Protein AF-A0A7S3W824-F1 (afdb_monomer)

Sequence (277 aa):
QRHLYAANVAKAKNAQEPTPVFPIANLQGGMDLDMLHFTTARFRQYGKESGIHASHLVIVLRALLQQVKVVDLLMDSKDADTKDCGEILTQNLIKEDVLGHLTWIMNHFRSSGHDPRVMSYSVEVFHFMLRCMKRLAAKMGQTPETLEFQVEKGRGRSTTSVDKEIASLACAATVENLFHLLEKYKRHSPQLNSMLVKLLYQIIRVQPSNIVVFFELSYFLRINRMWADPLLRDKHAGRRYQEMVQLLQYILRQFFKCAEKNKMVFVELLFRKVPEK

pLDDT: mean 86.87, std 11.1, range [37.09, 97.12]

Secondary structure (DSSP, 8-state):
-HHHHHHHHHHHHHTTPPPPPP-GGGGHHHHSHHHHHHHHHHHHIIIIITT--HHHHHHHHHHHHHHHHHHHHHTT-SSHHHHHHHHHHHHHHHHTTHHHHHHHHHHH--TTTS-HHHHHHHHHHHHHHHHHHHHHHHHTTS-TTT-PEEEEETTEEEEE-HHHHHHHT-SHHHHHHHHHHHHTGGGS-HHHHHHHHHHHHHHHHH-GGGGGGG--HHHHHHHHHHHT-HHHH-TTTTGGGHHHHHHHHHHHHHHHHHHHH-TTHHHHTTSPPPPP-

Organism: NCBI:txid141414

Foldseek 3Di:
DVVVLVVQQVVCVVVVHDRDADPVVVCCVLAPPVNVVVLLVQCCCCQVVVLHPQPSNLVSLVSLLVNLVVLLVQCVGPDPVSNVSSLVSLLSCQQSVVLVSLLSRLLSDDPVPHDLSSVLSSLSSNLSSLVSLQSNCVVVVHGQAPDWHWYQDPVGIDTDGSLNSLLSCLFLSNVVSLLVVQLVVVVDDLVSNVSSLVSNVSNCPSDVCSLLQCLAPVNVVSLVVVVPDVQCVDPPSNPSVVSVVVSSVVSVVVLVVVCVVPVCSVVVNHDRDGDDD

Radius of gyration: 20.18 Å; Cα contacts (8 Å, |Δi|>4): 296; chains: 1; bounding box: 53×37×54 Å

InterPro domains:
  IPR044998 Timeless [PTHR22940] (162-275)
  IPR060740 TOF1-like, helical domain [PF27570] (174-274)

Mean predicted aligned error: 7.27 Å

Nearest PDB structures (foldseek):
  7pfo-assembly1_K  TM=8.477E-01  e=1.799E-08  Homo sapiens
  8ouw-assembly1_K  TM=8.071E-01  e=2.808E-06  Caenorhabditis elegans
  8xgc-assembly1_I  TM=7.457E-01  e=2.228E-04  Saccharomyces cerevisiae
  6u1s-assembly1_A  TM=4.182E-01  e=3.323E-02  synthetic construct

Solvent-accessible surface area (backbone atoms only — not comparable to full-atom values): 15322 Å² total; per-residue (Å²): 104,71,69,55,50,53,49,50,44,53,49,21,64,76,67,78,44,81,66,78,78,78,71,56,79,86,46,37,91,65,64,36,70,67,47,45,51,51,46,53,50,51,38,45,43,26,30,72,75,57,71,54,37,44,77,64,31,39,54,40,42,52,50,50,37,51,45,50,54,48,36,56,47,28,55,68,44,89,49,64,70,53,21,51,52,20,49,54,53,49,53,51,48,48,25,64,30,50,65,63,53,43,42,51,46,45,51,69,59,44,89,89,80,43,58,67,61,46,59,55,37,46,53,52,37,49,52,50,51,53,51,48,51,41,52,54,20,55,74,71,75,40,55,40,66,73,45,72,42,66,23,54,47,102,89,46,82,44,75,45,26,59,50,58,58,42,54,67,45,64,39,55,52,24,48,49,53,53,50,58,53,55,76,47,50,88,82,48,56,67,65,57,50,52,52,51,43,50,49,56,50,46,33,37,65,70,39,86,70,43,46,57,64,64,51,28,52,70,51,53,54,50,50,50,57,55,67,69,35,66,58,68,68,34,80,72,80,13,53,82,46,43,69,50,54,50,51,56,52,48,54,54,52,51,49,53,61,46,38,76,78,38,70,63,52,70,65,47,21,79,45,86,60,71,80,87,128

Structure (mmCIF, N/CA/C/O backbone):
data_AF-A0A7S3W824-F1
#
_entry.id   AF-A0A7S3W824-F1
#
loop_
_atom_site.group_PDB
_atom_site.id
_atom_site.type_symbol
_atom_site.label_atom_id
_atom_site.label_alt_id
_atom_site.label_comp_id
_atom_site.label_asym_id
_atom_site.label_entity_id
_atom_site.label_seq_id
_atom_site.pdbx_PDB_ins_code
_atom_site.Cartn_x
_atom_site.Cartn_y
_atom_site.Cartn_z
_atom_site.occupancy
_atom_site.B_iso_or_equiv
_atom_site.auth_seq_id
_atom_site.auth_comp_id
_atom_site.auth_asym_id
_atom_site.auth_atom_id
_atom_site.pdbx_PDB_model_num
ATOM 1 N N . GLN A 1 1 ? 13.334 -15.324 -11.636 1.00 49.66 1 GLN A N 1
ATOM 2 C CA . GLN A 1 1 ? 14.458 -14.539 -12.196 1.00 49.66 1 GLN A CA 1
ATOM 3 C C . GLN A 1 1 ? 15.117 -13.602 -11.175 1.00 49.66 1 GLN A C 1
ATOM 5 O O . GLN A 1 1 ? 16.313 -13.753 -10.985 1.00 49.66 1 GLN A O 1
ATOM 10 N N . ARG A 1 2 ? 14.397 -12.749 -10.417 1.00 45.72 2 ARG A N 1
ATOM 11 C CA . ARG A 1 2 ? 14.984 -11.916 -9.327 1.00 45.72 2 ARG A CA 1
ATOM 12 C C . ARG A 1 2 ? 15.801 -12.706 -8.293 1.00 45.72 2 ARG A C 1
ATOM 14 O O . ARG A 1 2 ? 16.897 -12.293 -7.949 1.00 45.72 2 ARG A O 1
ATOM 21 N N . HIS A 1 3 ? 15.300 -13.856 -7.832 1.00 52.66 3 HIS A N 1
ATOM 22 C CA . HIS A 1 3 ? 16.038 -14.730 -6.905 1.00 52.66 3 HIS A CA 1
ATOM 23 C C . HIS A 1 3 ? 17.299 -15.337 -7.528 1.00 52.66 3 HIS A C 1
ATOM 25 O O . HIS A 1 3 ? 18.290 -15.517 -6.834 1.00 52.66 3 HIS A O 1
ATOM 31 N N . LEU A 1 4 ? 17.268 -15.606 -8.834 1.00 56.00 4 LEU A N 1
ATOM 32 C CA . LEU A 1 4 ? 18.382 -16.184 -9.582 1.00 56.00 4 LEU A CA 1
ATOM 33 C C . LEU A 1 4 ? 19.473 -15.133 -9.813 1.00 56.00 4 LEU A C 1
ATOM 35 O O . LEU A 1 4 ? 20.633 -15.386 -9.526 1.00 56.00 4 LEU A O 1
ATOM 39 N N . TYR A 1 5 ? 19.088 -13.917 -10.209 1.00 59.31 5 TYR A N 1
ATOM 40 C CA . TYR A 1 5 ? 20.013 -12.792 -10.315 1.00 59.31 5 TYR A CA 1
ATOM 41 C C . TYR A 1 5 ? 20.579 -12.388 -8.948 1.00 59.31 5 TYR A C 1
ATOM 43 O O . TYR A 1 5 ? 21.785 -12.256 -8.812 1.00 59.31 5 TYR A O 1
ATOM 51 N N . ALA A 1 6 ? 19.753 -12.288 -7.902 1.00 59.00 6 ALA A N 1
ATOM 52 C CA . ALA A 1 6 ? 20.229 -11.996 -6.548 1.00 59.00 6 ALA A CA 1
ATOM 53 C C . ALA A 1 6 ? 21.186 -13.078 -6.014 1.00 59.00 6 ALA A C 1
ATOM 55 O O . ALA A 1 6 ? 22.190 -12.745 -5.389 1.00 59.00 6 ALA A O 1
ATOM 56 N N . ALA A 1 7 ? 20.917 -14.358 -6.295 1.00 59.41 7 ALA A N 1
ATOM 57 C CA . ALA A 1 7 ? 21.823 -15.455 -5.961 1.00 59.41 7 ALA A CA 1
ATOM 58 C C . ALA A 1 7 ? 23.132 -15.383 -6.763 1.00 59.41 7 ALA A C 1
ATOM 60 O O . ALA A 1 7 ? 24.198 -15.602 -6.199 1.00 59.41 7 ALA A O 1
ATOM 61 N N . ASN A 1 8 ? 23.072 -15.023 -8.046 1.00 60.69 8 ASN A N 1
ATOM 62 C CA . ASN A 1 8 ? 24.251 -14.880 -8.900 1.00 60.69 8 ASN A CA 1
ATOM 63 C C . ASN A 1 8 ? 25.101 -13.661 -8.511 1.00 60.69 8 ASN A C 1
ATOM 65 O O . ASN A 1 8 ? 26.321 -13.754 -8.482 1.00 60.69 8 ASN A O 1
ATOM 69 N N . VAL A 1 9 ? 24.477 -12.549 -8.117 1.00 60.59 9 VAL A N 1
ATOM 70 C CA . VAL A 1 9 ? 25.162 -11.366 -7.575 1.00 60.59 9 VAL A CA 1
ATOM 71 C C . VAL A 1 9 ? 25.796 -11.672 -6.216 1.00 60.59 9 VAL A C 1
ATOM 73 O O . VAL A 1 9 ? 26.915 -11.239 -5.955 1.00 60.59 9 VAL A O 1
ATOM 76 N N . ALA A 1 10 ? 25.116 -12.433 -5.352 1.00 61.47 10 ALA A N 1
ATOM 77 C CA . ALA A 1 10 ? 25.675 -12.874 -4.074 1.00 61.47 10 ALA A CA 1
ATOM 78 C C . ALA A 1 10 ? 26.869 -13.826 -4.268 1.00 61.47 10 ALA A C 1
ATOM 80 O O . ALA A 1 10 ? 27.882 -13.678 -3.589 1.00 61.47 10 ALA A O 1
ATOM 81 N N . LYS A 1 11 ? 26.788 -14.749 -5.235 1.00 62.16 11 LYS A N 1
ATOM 82 C CA . LYS A 1 11 ? 27.900 -15.632 -5.621 1.00 62.16 11 LYS A CA 1
ATOM 83 C C . LYS A 1 11 ? 29.085 -14.852 -6.197 1.00 62.16 11 LYS A C 1
ATOM 85 O O . LYS A 1 11 ? 30.196 -15.050 -5.727 1.00 62.16 11 LYS A O 1
ATOM 90 N N . ALA A 1 12 ? 28.845 -13.917 -7.117 1.00 59.75 12 ALA A N 1
ATOM 91 C CA . ALA A 1 12 ? 29.894 -13.079 -7.704 1.00 59.75 12 ALA A CA 1
ATOM 92 C C . ALA A 1 12 ? 30.582 -12.186 -6.654 1.00 59.75 12 ALA A C 1
ATOM 94 O O . ALA A 1 12 ? 31.799 -12.031 -6.673 1.00 59.75 12 ALA A O 1
ATOM 95 N N . LYS A 1 13 ? 29.826 -11.658 -5.677 1.00 59.69 13 LYS A N 1
ATOM 96 C CA . LYS A 1 13 ? 30.395 -10.921 -4.534 1.00 59.69 13 LYS A CA 1
ATOM 97 C C . LYS A 1 13 ? 31.292 -11.792 -3.654 1.00 59.69 13 LYS A C 1
ATOM 99 O O . LYS A 1 13 ? 32.327 -11.309 -3.211 1.00 59.69 13 LYS A O 1
ATOM 104 N N . ASN A 1 14 ? 30.908 -13.045 -3.412 1.00 69.19 14 ASN A N 1
ATOM 105 C CA . ASN A 1 14 ? 31.714 -13.983 -2.627 1.00 69.19 14 ASN A CA 1
ATOM 106 C C . ASN A 1 14 ? 32.960 -14.472 -3.389 1.00 69.19 14 ASN A C 1
ATOM 108 O O . ASN A 1 14 ? 33.939 -14.839 -2.751 1.00 69.19 14 ASN A O 1
ATOM 112 N N . ALA A 1 15 ? 32.927 -14.458 -4.725 1.00 70.00 15 ALA A N 1
ATOM 113 C CA . ALA A 1 15 ? 34.015 -14.907 -5.597 1.00 70.00 15 ALA A CA 1
ATOM 114 C C . ALA A 1 15 ? 34.952 -13.780 -6.089 1.00 70.00 15 ALA A C 1
ATOM 116 O O . ALA A 1 15 ? 35.878 -14.063 -6.835 1.00 70.00 15 ALA A O 1
ATOM 117 N N . GLN A 1 16 ? 34.726 -12.515 -5.697 1.00 57.00 16 GLN A N 1
ATOM 118 C CA . GLN A 1 16 ? 35.437 -11.329 -6.225 1.00 57.00 16 GLN A CA 1
ATOM 119 C C . GLN A 1 16 ? 35.394 -11.192 -7.766 1.00 57.00 16 GLN A C 1
ATOM 121 O O . GLN A 1 16 ? 36.243 -10.541 -8.368 1.00 57.00 16 GLN A O 1
ATOM 126 N N . GLU A 1 17 ? 34.373 -11.755 -8.411 1.00 59.81 17 GLU A N 1
ATOM 127 C CA . GLU A 1 17 ? 34.180 -11.687 -9.863 1.00 59.81 17 GLU A CA 1
ATOM 128 C C . GLU A 1 17 ? 33.372 -10.440 -10.277 1.00 59.81 17 GLU A C 1
ATOM 130 O O . GLU A 1 17 ? 32.575 -9.909 -9.482 1.00 59.81 17 GLU A O 1
ATOM 135 N N . PRO A 1 18 ? 33.531 -9.949 -11.526 1.00 55.25 18 PRO A N 1
ATOM 136 C CA . PRO A 1 18 ? 32.692 -8.881 -12.049 1.00 55.25 18 PRO A CA 1
ATOM 137 C C . PRO A 1 18 ? 31.220 -9.291 -11.963 1.00 55.25 18 PRO A C 1
ATOM 139 O O . PRO A 1 18 ? 30.819 -10.405 -12.292 1.00 55.25 18 PRO A O 1
ATOM 142 N N . THR A 1 19 ? 30.398 -8.377 -11.453 1.00 58.84 19 THR A N 1
ATOM 143 C CA . THR A 1 19 ? 28.979 -8.654 -11.220 1.00 58.84 19 THR A CA 1
ATOM 144 C C . THR A 1 19 ? 28.295 -8.911 -12.563 1.00 58.84 19 THR A C 1
ATOM 146 O O . THR A 1 19 ? 28.467 -8.090 -13.463 1.00 58.84 19 THR A O 1
ATOM 149 N N . PRO A 1 20 ? 27.531 -10.008 -12.718 1.00 60.09 20 PRO A N 1
ATOM 150 C CA . PRO A 1 20 ? 26.902 -10.330 -13.991 1.00 60.09 20 PRO A CA 1
ATOM 151 C C . PRO A 1 20 ? 25.985 -9.185 -14.424 1.00 60.09 20 PRO A C 1
ATOM 153 O O . PRO A 1 20 ? 25.131 -8.751 -13.649 1.00 60.09 20 PRO A O 1
ATOM 156 N N . VAL A 1 21 ? 26.177 -8.697 -15.652 1.00 60.81 21 VAL A N 1
ATOM 157 C CA . VAL A 1 21 ? 25.326 -7.667 -16.258 1.00 60.81 21 VAL A CA 1
ATOM 158 C C . VAL A 1 21 ? 23.923 -8.242 -16.414 1.00 60.81 21 VAL A C 1
ATOM 160 O O . VAL A 1 21 ? 23.752 -9.382 -16.852 1.00 60.81 21 VAL A O 1
ATOM 163 N N . PHE A 1 22 ? 22.906 -7.482 -16.014 1.00 63.53 22 PHE A N 1
ATOM 164 C CA . PHE A 1 22 ? 21.524 -7.911 -16.180 1.00 63.53 22 PHE A CA 1
ATOM 165 C C . PHE A 1 22 ? 21.157 -7.832 -17.672 1.00 63.53 22 PHE A C 1
ATOM 167 O O . PHE A 1 22 ? 21.205 -6.739 -18.231 1.00 63.53 22 PHE A O 1
ATOM 174 N N . PRO A 1 23 ? 20.801 -8.942 -18.347 1.00 66.56 23 PRO A N 1
ATOM 175 C CA . PRO A 1 23 ? 20.540 -8.921 -19.783 1.00 66.56 23 PRO A CA 1
ATOM 176 C C . PRO A 1 23 ? 19.156 -8.316 -20.061 1.00 66.56 23 PRO A C 1
ATOM 178 O O . PRO A 1 23 ? 18.174 -9.038 -20.237 1.00 66.56 23 PRO A O 1
ATOM 181 N N . ILE A 1 24 ? 19.074 -6.981 -20.086 1.00 66.69 24 ILE A N 1
ATOM 182 C CA . ILE A 1 24 ? 17.833 -6.225 -20.340 1.00 66.69 24 ILE A CA 1
ATOM 183 C C . ILE A 1 24 ? 17.218 -6.606 -21.686 1.00 66.69 24 ILE A C 1
ATOM 185 O O . ILE A 1 24 ? 15.998 -6.701 -21.786 1.00 66.69 24 ILE A O 1
ATOM 189 N N . ALA A 1 25 ? 18.051 -6.887 -22.694 1.00 70.75 25 ALA A N 1
ATOM 190 C CA . ALA A 1 25 ? 17.615 -7.267 -24.037 1.00 70.75 25 ALA A CA 1
ATOM 191 C C . ALA A 1 25 ? 16.620 -8.444 -24.029 1.00 70.75 25 ALA A C 1
ATOM 193 O O . ALA A 1 25 ? 15.654 -8.452 -24.784 1.00 70.75 25 ALA A O 1
ATOM 194 N N . ASN A 1 26 ? 16.777 -9.392 -23.099 1.00 75.50 26 ASN A N 1
ATOM 195 C CA . ASN A 1 26 ? 15.889 -10.553 -22.984 1.00 75.50 26 ASN A CA 1
ATOM 196 C C . ASN A 1 26 ? 14.511 -10.215 -22.388 1.00 75.50 26 ASN A C 1
ATOM 198 O O . ASN A 1 26 ? 13.603 -11.042 -22.425 1.00 75.50 26 ASN A O 1
ATOM 202 N N . LEU A 1 27 ? 14.362 -9.031 -21.793 1.00 73.75 27 LEU A N 1
ATOM 203 C CA . LEU A 1 27 ? 13.130 -8.542 -21.174 1.00 73.75 27 LEU A CA 1
ATOM 204 C C . LEU A 1 27 ? 12.554 -7.324 -21.902 1.00 73.75 27 LEU A C 1
ATOM 206 O O . LEU A 1 27 ? 11.530 -6.801 -21.467 1.00 73.75 27 LEU A O 1
ATOM 210 N N . GLN A 1 28 ? 13.179 -6.893 -23.002 1.00 74.00 28 GLN A N 1
ATOM 211 C CA . GLN A 1 28 ? 12.831 -5.666 -23.714 1.00 74.00 28 GLN A CA 1
ATOM 212 C C . GLN A 1 28 ? 11.355 -5.642 -24.128 1.00 74.00 28 GLN A C 1
ATOM 214 O O . GLN A 1 28 ? 10.663 -4.691 -23.793 1.00 74.00 28 GLN A O 1
ATOM 219 N N . GLY A 1 29 ? 10.833 -6.723 -24.718 1.00 75.38 29 GLY A N 1
ATOM 220 C CA . GLY A 1 29 ? 9.422 -6.787 -25.133 1.00 75.38 29 GLY A CA 1
ATOM 221 C C . GLY A 1 29 ? 8.398 -6.784 -23.986 1.00 75.38 29 GLY A C 1
ATOM 222 O O . GLY A 1 29 ? 7.203 -6.696 -24.233 1.00 75.38 29 GLY A O 1
ATOM 223 N N . GLY A 1 30 ? 8.836 -6.914 -22.728 1.00 78.75 30 GLY A N 1
ATOM 224 C CA . GLY A 1 30 ? 7.977 -6.783 -21.543 1.00 78.75 30 GLY A CA 1
ATOM 225 C C . GLY A 1 30 ? 8.132 -5.451 -20.800 1.00 78.75 30 GLY A C 1
ATOM 226 O O . GLY A 1 30 ? 7.356 -5.173 -19.880 1.00 78.75 30 GLY A O 1
ATOM 227 N N . MET A 1 31 ? 9.156 -4.671 -21.156 1.00 83.38 31 MET A N 1
ATOM 228 C CA . MET A 1 31 ? 9.666 -3.523 -20.398 1.00 83.38 31 MET A CA 1
ATOM 229 C C . MET A 1 31 ? 9.855 -2.269 -21.257 1.00 83.38 31 MET A C 1
ATOM 231 O O . MET A 1 31 ? 10.320 -1.254 -20.739 1.00 83.38 31 MET A O 1
ATOM 235 N N . ASP A 1 32 ? 9.533 -2.331 -22.546 1.00 85.81 32 ASP A N 1
ATOM 236 C CA . ASP A 1 32 ? 9.505 -1.161 -23.411 1.00 85.81 32 ASP A CA 1
ATOM 237 C C . ASP A 1 32 ? 8.371 -0.199 -23.013 1.00 85.81 32 ASP A C 1
ATOM 239 O O . ASP A 1 32 ? 7.468 -0.515 -22.227 1.00 85.81 32 ASP A O 1
ATOM 243 N N . LEU A 1 33 ? 8.460 1.032 -23.520 1.00 87.75 33 LEU A N 1
ATOM 244 C CA . LEU A 1 33 ? 7.497 2.080 -23.192 1.00 87.75 33 LEU A CA 1
ATOM 245 C C . LEU A 1 33 ? 6.088 1.723 -23.673 1.00 87.75 33 LEU A C 1
ATOM 247 O O . LEU A 1 33 ? 5.123 2.006 -22.968 1.00 87.75 33 LEU A O 1
ATOM 251 N N . ASP A 1 34 ? 5.966 1.045 -24.813 1.00 89.00 34 ASP A N 1
ATOM 252 C CA . ASP A 1 34 ? 4.675 0.654 -25.379 1.00 89.00 34 ASP A CA 1
ATOM 253 C C . ASP A 1 34 ? 3.964 -0.384 -24.506 1.00 89.00 34 ASP A C 1
ATOM 255 O O . ASP A 1 34 ? 2.770 -0.257 -24.224 1.00 89.00 34 ASP A O 1
ATOM 259 N N . MET A 1 35 ? 4.692 -1.381 -24.001 1.00 91.00 35 MET A N 1
ATOM 260 C CA . MET A 1 35 ? 4.150 -2.396 -23.105 1.00 91.00 35 MET A CA 1
ATOM 261 C C . MET A 1 35 ? 3.820 -1.815 -21.726 1.00 91.00 35 MET A C 1
ATOM 263 O O . MET A 1 35 ? 2.823 -2.209 -21.106 1.00 91.00 35 MET A O 1
ATOM 267 N N . LEU A 1 36 ? 4.610 -0.857 -21.229 1.00 90.56 36 LEU A N 1
ATOM 268 C CA . LEU A 1 36 ? 4.262 -0.114 -20.016 1.00 90.56 36 LEU A CA 1
ATOM 269 C C . LEU A 1 36 ? 2.980 0.696 -20.217 1.00 90.56 36 LEU A C 1
ATOM 271 O O . LEU A 1 36 ? 2.047 0.509 -19.439 1.00 90.56 36 LEU A O 1
ATOM 275 N N . HIS A 1 37 ? 2.884 1.498 -21.280 1.00 91.38 37 HIS A N 1
ATOM 276 C CA . HIS A 1 37 ? 1.685 2.279 -21.601 1.00 91.38 37 HIS A CA 1
ATOM 277 C C . HIS A 1 37 ? 0.454 1.397 -21.814 1.00 91.38 37 HIS A C 1
ATOM 279 O O . HIS A 1 37 ? -0.635 1.707 -21.335 1.00 91.38 37 HIS A O 1
ATOM 285 N N . PHE A 1 38 ? 0.598 0.252 -22.483 1.00 94.00 38 PHE A N 1
ATOM 286 C CA . PHE A 1 38 ? -0.502 -0.698 -22.615 1.00 94.00 38 PHE A CA 1
ATOM 287 C C . PHE A 1 38 ? -0.949 -1.215 -21.243 1.00 94.00 38 PHE A C 1
ATOM 289 O O . PHE A 1 38 ? -2.148 -1.302 -20.965 1.00 94.00 38 PHE A O 1
ATOM 296 N N . THR A 1 39 ? -0.001 -1.544 -20.364 1.00 94.56 39 THR A N 1
ATOM 297 C CA . THR A 1 39 ? -0.309 -2.077 -19.034 1.00 94.56 39 THR A CA 1
ATOM 298 C C . THR A 1 39 ? -0.960 -1.013 -18.151 1.00 94.56 39 THR A C 1
ATOM 300 O O . THR A 1 39 ? -1.968 -1.309 -17.506 1.00 94.56 39 THR A O 1
ATOM 303 N N . THR A 1 40 ? -0.465 0.231 -18.159 1.00 93.69 40 THR A N 1
ATOM 304 C CA . THR A 1 40 ? -1.069 1.358 -17.427 1.00 93.69 40 THR A CA 1
ATOM 305 C C . THR A 1 40 ? -2.446 1.720 -17.984 1.00 93.69 40 THR A C 1
ATOM 307 O O . THR A 1 40 ? -3.379 1.930 -17.206 1.00 93.69 40 THR A O 1
ATOM 310 N N . ALA A 1 41 ? -2.639 1.674 -19.305 1.00 93.44 41 ALA A N 1
ATOM 311 C CA . ALA A 1 41 ? -3.940 1.893 -19.932 1.00 93.44 41 ALA A CA 1
ATOM 312 C C . ALA A 1 41 ? -4.967 0.833 -19.505 1.00 93.44 41 ALA A C 1
ATOM 314 O O . ALA A 1 41 ? -6.078 1.170 -19.089 1.00 93.44 41 ALA A O 1
ATOM 315 N N . ARG A 1 42 ? -4.602 -0.459 -19.525 1.00 94.88 42 ARG A N 1
ATOM 316 C CA . ARG A 1 42 ? -5.492 -1.532 -19.040 1.00 94.88 42 ARG A CA 1
ATOM 317 C C . ARG A 1 42 ? -5.727 -1.442 -17.538 1.00 94.88 42 ARG A C 1
ATOM 319 O O . ARG A 1 42 ? -6.825 -1.744 -17.072 1.00 94.88 42 ARG A O 1
ATOM 326 N N . PHE A 1 43 ? -4.727 -1.004 -16.781 1.00 95.19 43 PHE A N 1
ATOM 327 C CA . PHE A 1 43 ? -4.838 -0.799 -15.341 1.00 95.19 43 PHE A CA 1
ATOM 328 C C . PHE A 1 43 ? -5.869 0.286 -15.027 1.00 95.19 43 PHE A C 1
ATOM 330 O O . PHE A 1 43 ? -6.768 0.074 -14.210 1.00 95.19 43 PHE A O 1
ATOM 337 N N . ARG A 1 44 ? -5.806 1.410 -15.743 1.00 93.12 44 ARG A N 1
ATOM 338 C CA . ARG A 1 44 ? -6.782 2.494 -15.655 1.00 93.12 44 ARG A CA 1
ATOM 339 C C . ARG A 1 44 ? -8.183 2.043 -16.076 1.00 93.12 44 ARG A C 1
ATOM 341 O O . ARG A 1 44 ? -9.140 2.312 -15.344 1.00 93.12 44 ARG A O 1
ATOM 348 N N . GLN A 1 45 ? -8.288 1.316 -17.190 1.00 93.50 45 GLN A N 1
ATOM 349 C CA . GLN A 1 45 ? -9.556 0.821 -17.724 1.00 93.50 45 GLN A CA 1
ATOM 350 C C . GLN A 1 45 ? -10.267 -0.109 -16.732 1.00 93.50 45 GLN A C 1
ATOM 352 O O . GLN A 1 45 ? -11.415 0.131 -16.354 1.00 93.50 45 GLN A O 1
ATOM 357 N N . TYR A 1 46 ? -9.593 -1.170 -16.279 1.00 94.94 46 TYR A N 1
ATOM 358 C CA . TYR A 1 46 ? -10.193 -2.166 -15.383 1.00 94.94 46 TYR A CA 1
ATOM 359 C C . TYR A 1 46 ? -10.252 -1.709 -13.922 1.00 94.94 46 TYR A C 1
ATOM 361 O O . TYR A 1 46 ? -10.987 -2.296 -13.129 1.00 94.94 46 TYR A O 1
ATOM 369 N N . GLY A 1 47 ? -9.495 -0.675 -13.559 1.00 93.12 47 GLY A N 1
ATOM 370 C CA . GLY A 1 47 ? -9.552 -0.024 -12.258 1.00 93.12 47 GLY A CA 1
ATOM 371 C C . GLY A 1 47 ? -10.652 1.030 -12.208 1.00 93.12 47 GLY A C 1
ATOM 372 O O . GLY A 1 47 ? -11.786 0.743 -11.831 1.00 93.12 47 GLY A O 1
ATOM 373 N N . LYS A 1 48 ? -10.297 2.266 -12.564 1.00 90.75 48 LYS A N 1
ATOM 374 C CA . LYS A 1 48 ? -11.141 3.449 -12.360 1.00 90.75 48 LYS A CA 1
ATOM 375 C C . LYS A 1 48 ? -12.337 3.509 -13.305 1.00 90.75 48 LYS A C 1
ATOM 377 O O . LYS A 1 48 ? -13.431 3.837 -12.864 1.00 90.75 48 LYS A O 1
ATOM 382 N N . GLU A 1 49 ? -12.138 3.205 -14.583 1.00 90.19 49 GLU A N 1
ATOM 383 C CA . GLU A 1 49 ? -13.174 3.408 -15.608 1.00 90.19 49 GLU A CA 1
ATOM 384 C C . GLU A 1 49 ? -14.277 2.346 -15.534 1.00 90.19 49 GLU A C 1
ATOM 386 O O . GLU A 1 49 ? -15.448 2.663 -15.708 1.00 90.19 49 GLU A O 1
ATOM 391 N N . SER A 1 50 ? -13.916 1.106 -15.195 1.00 89.62 50 SER A N 1
ATOM 392 C CA . SER A 1 50 ? -14.863 -0.010 -15.054 1.00 89.62 50 SER A CA 1
ATOM 393 C C . SER A 1 50 ? -15.374 -0.223 -13.623 1.00 89.62 50 SER A C 1
ATOM 395 O O . SER A 1 50 ? -16.064 -1.206 -13.371 1.00 89.62 50 SER A O 1
ATOM 397 N N . GLY A 1 51 ? -15.007 0.629 -12.659 1.00 88.50 51 GLY A N 1
ATOM 398 C CA . GLY A 1 51 ? -15.453 0.467 -11.271 1.00 88.50 51 GLY A CA 1
ATOM 399 C C . GLY A 1 51 ? -14.906 -0.783 -10.563 1.00 88.50 51 GLY A C 1
ATOM 400 O O . GLY A 1 51 ? -15.613 -1.371 -9.754 1.00 88.50 51 GLY A O 1
ATOM 401 N N . ILE A 1 52 ? -13.650 -1.162 -10.833 1.00 90.94 52 ILE A N 1
ATOM 402 C CA . ILE A 1 52 ? -12.956 -2.364 -10.329 1.00 90.94 52 ILE A CA 1
ATOM 403 C C . ILE A 1 52 ? -13.506 -3.665 -10.938 1.00 90.94 52 ILE A C 1
ATOM 405 O O . ILE A 1 52 ? -14.224 -4.442 -10.311 1.00 90.94 52 ILE A O 1
ATOM 409 N N . HIS A 1 53 ? -13.053 -3.988 -12.150 1.00 92.38 53 HIS A N 1
ATOM 410 C CA . HIS A 1 53 ? -13.261 -5.308 -12.741 1.00 92.38 53 HIS A CA 1
ATOM 411 C C . HIS A 1 53 ? -12.250 -6.320 -12.169 1.00 92.38 53 HIS A C 1
ATOM 413 O O . HIS A 1 53 ? -11.220 -6.605 -12.784 1.00 92.38 53 HIS A O 1
ATOM 419 N N . ALA A 1 54 ? -12.560 -6.906 -11.008 1.00 86.88 54 ALA A N 1
ATOM 420 C CA . ALA A 1 54 ? -11.629 -7.699 -10.192 1.00 86.88 54 ALA A CA 1
ATOM 421 C C . ALA A 1 54 ? -10.772 -8.721 -10.973 1.00 86.88 54 ALA A C 1
ATOM 423 O O . ALA A 1 54 ? -9.549 -8.677 -10.870 1.00 86.88 54 ALA A O 1
ATOM 424 N N . SER A 1 55 ? -11.368 -9.600 -11.790 1.00 89.69 55 SER A N 1
ATOM 425 C CA . SER A 1 55 ? -10.625 -10.666 -12.491 1.00 89.69 55 SER A CA 1
ATOM 426 C C . SER A 1 55 ? -9.546 -10.136 -13.444 1.00 89.69 55 SER A C 1
ATOM 428 O O . SER A 1 55 ? -8.392 -10.556 -13.367 1.00 89.69 55 SER A O 1
ATOM 430 N N . HIS A 1 56 ? -9.898 -9.180 -14.309 1.00 93.38 56 HIS A N 1
ATOM 431 C CA . HIS A 1 56 ? -8.958 -8.553 -15.242 1.00 93.38 56 HIS A CA 1
ATOM 432 C C . HIS A 1 56 ? -7.951 -7.665 -14.510 1.00 93.38 56 HIS A C 1
ATOM 434 O O . HIS A 1 56 ? -6.756 -7.710 -14.801 1.00 93.38 56 HIS A O 1
ATOM 440 N N . LEU A 1 57 ? -8.409 -6.917 -13.503 1.00 95.38 57 LEU A N 1
ATOM 441 C CA . LEU A 1 57 ? -7.552 -6.034 -12.723 1.00 95.38 57 LEU A CA 1
ATOM 442 C C . LEU A 1 57 ? -6.461 -6.805 -11.969 1.00 95.38 57 LEU A C 1
ATOM 444 O O . LEU A 1 57 ? -5.330 -6.339 -11.912 1.00 95.38 57 LEU A O 1
ATOM 448 N N . VAL A 1 58 ? -6.755 -7.998 -11.441 1.00 95.88 58 VAL A N 1
ATOM 449 C CA . VAL A 1 58 ? -5.755 -8.867 -10.795 1.00 95.88 58 VAL A CA 1
ATOM 450 C C . VAL A 1 58 ? -4.633 -9.249 -11.764 1.00 95.88 58 VAL A C 1
ATOM 452 O O . VAL A 1 58 ? -3.464 -9.225 -11.379 1.00 95.88 58 VAL A O 1
ATOM 455 N N . ILE A 1 59 ? -4.966 -9.587 -13.013 1.00 95.75 59 ILE A N 1
ATOM 456 C CA . ILE A 1 59 ? -3.976 -9.947 -14.039 1.00 95.75 59 ILE A CA 1
ATOM 457 C C . ILE A 1 59 ? -3.094 -8.739 -14.352 1.00 95.75 59 ILE A C 1
ATOM 459 O O . ILE A 1 59 ? -1.868 -8.851 -14.349 1.00 95.75 59 ILE A O 1
ATOM 463 N N . VAL A 1 60 ? -3.714 -7.578 -14.555 1.00 96.38 60 VAL A N 1
ATOM 464 C CA . VAL A 1 60 ? -2.999 -6.349 -14.906 1.00 96.38 60 VAL A CA 1
ATOM 465 C C . VAL A 1 60 ? -2.117 -5.866 -13.757 1.00 96.38 60 VAL A C 1
ATOM 467 O O . VAL A 1 60 ? -0.946 -5.574 -13.971 1.00 96.38 60 VAL A O 1
ATOM 470 N N . LEU A 1 61 ? -2.625 -5.863 -12.522 1.00 96.50 61 LEU A N 1
ATOM 471 C CA . LEU A 1 61 ? -1.841 -5.533 -11.330 1.00 96.50 61 LEU A CA 1
ATOM 472 C C . LEU A 1 61 ? -0.664 -6.489 -11.140 1.00 96.50 61 LEU A C 1
ATOM 474 O O . LEU A 1 61 ? 0.417 -6.062 -10.743 1.00 96.50 61 LEU A O 1
ATOM 478 N N . ARG A 1 62 ? -0.844 -7.779 -11.440 1.00 95.38 62 ARG A N 1
ATOM 479 C CA . ARG A 1 62 ? 0.244 -8.757 -11.376 1.00 95.38 62 ARG A CA 1
ATOM 480 C C . ARG A 1 62 ? 1.315 -8.482 -12.431 1.00 95.38 62 ARG A C 1
ATOM 482 O O . ARG A 1 62 ? 2.495 -8.595 -12.101 1.00 95.38 62 ARG A O 1
ATOM 489 N N . ALA A 1 63 ? 0.923 -8.139 -13.658 1.00 95.31 63 ALA A N 1
ATOM 490 C CA . ALA A 1 63 ? 1.848 -7.761 -14.725 1.00 95.31 63 ALA A CA 1
ATOM 491 C C . ALA A 1 63 ? 2.615 -6.482 -14.357 1.00 95.31 63 ALA A C 1
ATOM 493 O O . ALA A 1 63 ? 3.845 -6.504 -14.301 1.00 95.31 63 ALA A O 1
ATOM 494 N N . LEU A 1 64 ? 1.890 -5.430 -13.968 1.00 96.25 64 LEU A N 1
ATOM 495 C CA . LEU A 1 64 ? 2.452 -4.158 -13.520 1.00 96.25 64 LEU A CA 1
ATOM 496 C C . LEU A 1 64 ? 3.420 -4.353 -12.348 1.00 96.25 64 LEU A C 1
ATOM 498 O O . LEU A 1 64 ? 4.517 -3.807 -12.341 1.00 96.25 64 LEU A O 1
ATOM 502 N N . LEU A 1 65 ? 3.071 -5.197 -11.376 1.00 96.06 65 LEU A N 1
ATOM 503 C CA . LEU A 1 65 ? 3.954 -5.518 -10.258 1.00 96.06 65 LEU A CA 1
ATOM 504 C C . LEU A 1 65 ? 5.276 -6.144 -10.706 1.00 96.06 65 LEU A C 1
ATOM 506 O O . LEU A 1 65 ? 6.316 -5.845 -10.120 1.00 96.06 65 LEU A O 1
ATOM 510 N N . GLN A 1 66 ? 5.258 -7.036 -11.700 1.00 93.88 66 GLN A N 1
ATOM 511 C CA . GLN A 1 66 ? 6.505 -7.588 -12.230 1.00 93.88 66 GLN A CA 1
ATOM 512 C C . GLN A 1 66 ? 7.310 -6.518 -12.960 1.00 93.88 66 GLN A C 1
ATOM 514 O O . GLN A 1 66 ? 8.507 -6.422 -12.703 1.00 93.88 66 GLN A O 1
ATOM 519 N N . GLN A 1 67 ? 6.666 -5.682 -13.777 1.00 93.81 67 GLN A N 1
ATOM 520 C CA . GLN A 1 67 ? 7.334 -4.581 -14.472 1.00 93.81 67 GLN A CA 1
ATOM 521 C C . GLN A 1 67 ? 8.009 -3.630 -13.480 1.00 93.81 67 GLN A C 1
ATOM 523 O O . GLN A 1 67 ? 9.218 -3.434 -13.547 1.00 93.81 67 GLN A O 1
ATOM 528 N N . VAL A 1 68 ? 7.289 -3.145 -12.465 1.00 94.56 68 VAL A N 1
ATOM 529 C CA . VAL A 1 68 ? 7.853 -2.252 -11.437 1.00 94.56 68 VAL A CA 1
ATOM 530 C C . VAL A 1 68 ? 8.971 -2.939 -10.638 1.00 94.56 68 VAL A C 1
ATOM 532 O O . VAL A 1 68 ? 9.984 -2.316 -10.331 1.00 94.56 68 VAL A O 1
ATOM 535 N N . LYS A 1 69 ? 8.859 -4.241 -10.332 1.00 92.69 69 LYS A N 1
ATOM 536 C CA . LYS A 1 69 ? 9.945 -5.002 -9.679 1.00 92.69 69 LYS A CA 1
ATOM 537 C C . LYS A 1 69 ? 11.190 -5.130 -10.556 1.00 92.69 69 LYS A C 1
ATOM 539 O O . LYS A 1 69 ? 12.289 -5.212 -10.008 1.00 92.69 69 LYS A O 1
ATOM 544 N N . VAL A 1 70 ? 11.026 -5.209 -11.875 1.00 90.69 70 VAL A N 1
ATOM 545 C CA . VAL A 1 70 ? 12.147 -5.194 -12.819 1.00 90.69 70 VAL A 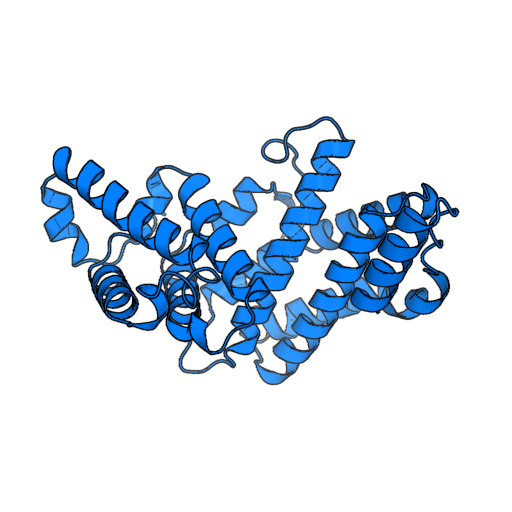CA 1
ATOM 546 C C . VAL A 1 70 ? 12.738 -3.790 -12.881 1.00 90.69 70 VAL A C 1
ATOM 548 O O . VAL A 1 70 ? 13.946 -3.679 -12.728 1.00 90.69 70 VAL A O 1
ATOM 551 N N . VAL A 1 71 ? 11.930 -2.726 -12.965 1.00 91.50 71 VAL A N 1
ATOM 552 C CA . VAL A 1 71 ? 12.421 -1.335 -12.887 1.00 91.50 71 VAL A CA 1
ATOM 553 C C . VAL A 1 71 ? 13.235 -1.098 -11.605 1.00 91.50 71 VAL A C 1
ATOM 555 O O . VAL A 1 71 ? 14.359 -0.608 -11.678 1.00 91.50 71 VAL A O 1
ATOM 558 N N . ASP A 1 72 ? 12.735 -1.531 -10.439 1.00 90.62 72 ASP A N 1
ATOM 559 C CA . ASP A 1 72 ? 13.454 -1.479 -9.150 1.00 90.62 72 ASP A CA 1
ATOM 560 C C . ASP A 1 72 ? 14.823 -2.176 -9.222 1.00 90.62 72 ASP A C 1
ATOM 562 O O . ASP A 1 72 ? 15.784 -1.720 -8.604 1.00 90.62 72 ASP A O 1
ATOM 566 N N . LEU A 1 73 ? 14.924 -3.268 -9.984 1.00 88.19 73 LEU A N 1
ATOM 567 C CA . LEU A 1 73 ? 16.171 -3.999 -10.185 1.00 88.19 73 LEU A CA 1
ATOM 568 C C . LEU A 1 73 ? 17.122 -3.282 -11.153 1.00 88.19 73 LEU A C 1
ATOM 570 O O . LEU A 1 73 ? 18.321 -3.254 -10.891 1.00 88.19 73 LEU A O 1
ATOM 574 N N . LEU A 1 74 ? 16.604 -2.699 -12.238 1.00 88.25 74 LEU A N 1
ATOM 575 C CA . LEU A 1 74 ? 17.394 -1.923 -13.202 1.00 88.25 74 LEU A CA 1
ATOM 576 C C . LEU A 1 74 ? 18.055 -0.721 -12.520 1.00 88.25 74 LEU A C 1
ATOM 578 O O . LEU A 1 74 ? 19.244 -0.484 -12.706 1.00 88.25 74 LEU A O 1
ATOM 582 N N . MET A 1 75 ? 17.324 -0.041 -11.631 1.00 85.56 75 MET A N 1
ATOM 583 C CA . MET A 1 75 ? 17.862 1.061 -10.824 1.00 85.56 75 MET A CA 1
ATOM 584 C C . MET A 1 75 ? 18.981 0.640 -9.849 1.00 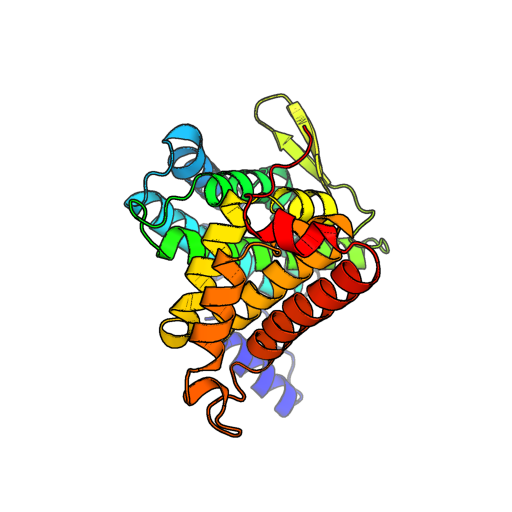85.56 75 MET A C 1
ATOM 586 O O . MET A 1 75 ? 19.745 1.494 -9.401 1.00 85.56 75 MET A O 1
ATOM 590 N N . ASP A 1 76 ? 19.072 -0.650 -9.501 1.00 84.94 76 ASP A N 1
ATOM 591 C CA . ASP A 1 76 ? 20.132 -1.225 -8.655 1.00 84.94 76 ASP A CA 1
ATOM 592 C C . ASP A 1 76 ? 21.322 -1.771 -9.471 1.00 84.94 76 ASP A C 1
ATOM 594 O O . ASP A 1 76 ? 22.273 -2.313 -8.895 1.00 84.94 76 ASP A O 1
ATOM 598 N N . SER A 1 77 ? 21.283 -1.670 -10.804 1.00 84.81 77 SER A N 1
ATOM 599 C CA . SER A 1 77 ? 22.387 -2.106 -11.656 1.00 84.81 77 SER A CA 1
ATOM 600 C C . SER A 1 77 ? 23.635 -1.249 -11.442 1.00 84.81 77 SER A C 1
ATOM 602 O O . SER A 1 77 ? 23.559 -0.055 -11.148 1.00 84.81 77 SER A O 1
ATOM 604 N N . LYS A 1 78 ? 24.805 -1.878 -11.597 1.00 80.69 78 LYS A N 1
ATOM 605 C CA . LYS A 1 78 ? 26.101 -1.181 -11.609 1.00 80.69 78 LYS A CA 1
ATOM 606 C C . LYS A 1 78 ? 26.377 -0.497 -12.943 1.00 80.69 78 LYS A C 1
ATOM 608 O O . LYS A 1 78 ? 27.174 0.431 -12.985 1.00 80.69 78 LYS A O 1
ATOM 613 N N . ASP A 1 79 ? 25.758 -1.003 -14.002 1.00 84.69 79 ASP A N 1
ATOM 614 C CA . ASP A 1 79 ? 25.893 -0.467 -15.344 1.00 84.69 79 ASP A CA 1
ATOM 615 C C . ASP A 1 79 ? 25.092 0.835 -15.484 1.00 84.69 79 ASP A C 1
ATOM 617 O O . ASP A 1 79 ? 23.920 0.886 -15.095 1.00 84.69 79 ASP A O 1
ATOM 621 N N . ALA A 1 80 ? 25.743 1.881 -16.000 1.00 85.31 80 ALA A N 1
ATOM 622 C CA . ALA A 1 80 ? 25.175 3.225 -16.069 1.00 85.31 80 ALA A CA 1
ATOM 623 C C . ALA A 1 80 ? 23.988 3.276 -17.039 1.00 85.31 80 ALA A C 1
ATOM 625 O O . ALA A 1 80 ? 22.920 3.755 -16.661 1.00 85.31 80 ALA A O 1
ATOM 626 N N . ASP A 1 81 ? 24.130 2.668 -18.218 1.00 84.94 81 ASP A N 1
ATOM 627 C CA . ASP A 1 81 ? 23.092 2.654 -19.252 1.00 84.94 81 ASP A CA 1
ATOM 628 C C . ASP A 1 81 ? 21.841 1.902 -18.772 1.00 84.94 81 ASP A C 1
ATOM 630 O O . ASP A 1 81 ? 20.709 2.379 -18.894 1.00 84.94 81 ASP A O 1
ATOM 634 N N . THR A 1 82 ? 22.037 0.742 -18.133 1.00 85.12 82 THR A N 1
ATOM 635 C CA . THR A 1 82 ? 20.959 -0.029 -17.494 1.00 85.12 82 THR A CA 1
ATOM 636 C C . THR A 1 82 ? 20.210 0.789 -16.445 1.00 85.12 82 THR A C 1
ATOM 638 O O . THR A 1 82 ? 18.979 0.717 -16.334 1.00 85.12 82 THR A O 1
ATOM 641 N N . LYS A 1 83 ? 20.957 1.538 -15.635 1.00 87.06 83 LYS A N 1
ATOM 642 C CA . LYS A 1 83 ? 20.398 2.340 -14.555 1.00 87.06 83 LYS A CA 1
ATOM 643 C C . LYS A 1 83 ? 19.593 3.515 -15.104 1.00 87.06 83 LYS A C 1
ATOM 645 O O . LYS A 1 83 ? 18.468 3.725 -14.651 1.00 87.06 83 LYS A O 1
ATOM 650 N N . ASP A 1 84 ? 20.121 4.212 -16.106 1.00 87.12 84 ASP A N 1
ATOM 651 C CA . ASP A 1 84 ? 19.442 5.327 -16.766 1.00 87.12 84 ASP A CA 1
ATOM 652 C C . ASP A 1 84 ? 18.152 4.861 -17.463 1.00 87.12 84 ASP A C 1
ATOM 654 O O . ASP A 1 84 ? 17.119 5.525 -17.354 1.00 87.12 84 ASP A O 1
ATOM 658 N N . CYS A 1 85 ? 18.137 3.655 -18.049 1.00 87.00 85 CYS A N 1
ATOM 659 C CA . CYS A 1 85 ? 16.898 3.035 -18.531 1.00 87.00 85 CYS A CA 1
ATOM 660 C C . CYS A 1 85 ? 15.862 2.890 -17.402 1.00 87.00 85 CYS A C 1
ATOM 662 O O . CYS A 1 85 ? 14.713 3.301 -17.554 1.00 87.00 85 CYS A O 1
ATOM 664 N N . GLY A 1 86 ? 16.254 2.343 -16.246 1.00 88.50 86 GLY A N 1
ATOM 665 C CA . GLY A 1 86 ? 15.361 2.202 -15.089 1.00 88.50 86 GLY A CA 1
ATOM 666 C C . GLY A 1 86 ? 14.786 3.537 -14.595 1.00 88.50 86 GLY A C 1
ATOM 667 O O . GLY A 1 86 ? 13.634 3.602 -14.157 1.00 88.50 86 GLY A O 1
ATOM 668 N N . GLU A 1 87 ? 15.552 4.619 -14.702 1.00 90.00 87 GLU A N 1
ATOM 669 C CA . GLU A 1 87 ? 15.113 5.967 -14.337 1.00 90.00 87 GLU A CA 1
ATOM 670 C C . GLU A 1 87 ? 14.097 6.537 -15.326 1.00 90.00 87 GLU A C 1
ATOM 672 O O . GLU A 1 87 ? 13.050 7.026 -14.897 1.00 90.00 87 GLU A O 1
ATOM 677 N N . ILE A 1 88 ? 14.350 6.407 -16.630 1.00 90.31 88 ILE A N 1
ATOM 678 C CA . ILE A 1 88 ? 13.408 6.816 -17.682 1.00 90.31 88 ILE A CA 1
ATOM 679 C C . ILE A 1 88 ? 12.081 6.066 -17.523 1.00 90.31 88 ILE A C 1
ATOM 681 O O . ILE A 1 88 ? 11.008 6.671 -17.561 1.00 90.31 88 ILE A O 1
ATOM 685 N N . LEU A 1 89 ? 12.131 4.752 -17.287 1.00 91.75 89 LEU A N 1
ATOM 686 C CA . LEU A 1 89 ? 10.924 3.951 -17.071 1.00 91.75 89 LEU A CA 1
ATOM 68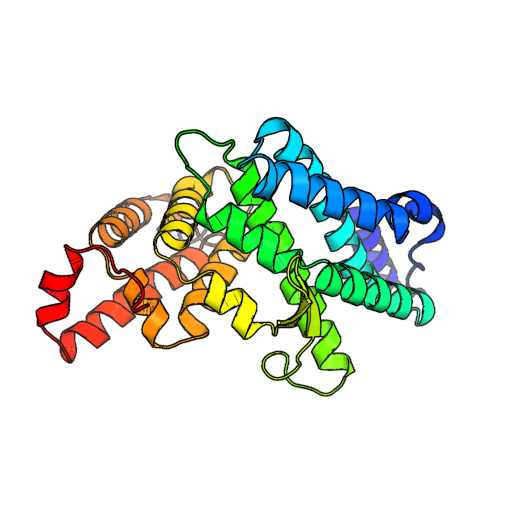7 C C . LEU A 1 89 ? 10.171 4.382 -15.803 1.00 91.75 89 LEU A C 1
ATOM 689 O O . LEU A 1 89 ? 8.943 4.459 -15.807 1.00 91.75 89 LEU A O 1
ATOM 693 N N . THR A 1 90 ? 10.893 4.723 -14.733 1.00 92.81 90 THR A N 1
ATOM 694 C CA . THR A 1 90 ? 10.296 5.252 -13.497 1.00 92.81 90 THR A CA 1
ATOM 695 C C . THR A 1 90 ? 9.584 6.581 -13.744 1.00 92.81 90 THR A C 1
ATOM 697 O O . THR A 1 90 ? 8.448 6.752 -13.307 1.00 92.81 90 THR A O 1
ATOM 700 N N . GLN A 1 91 ? 10.217 7.514 -14.462 1.00 91.50 91 GLN A N 1
ATOM 701 C CA . GLN A 1 91 ? 9.614 8.808 -14.792 1.00 91.50 91 GLN A CA 1
ATOM 702 C C . GLN A 1 91 ? 8.332 8.641 -15.615 1.00 91.50 91 GLN A C 1
ATOM 704 O O . GLN A 1 91 ? 7.341 9.306 -15.322 1.00 91.50 91 GLN A O 1
ATOM 709 N N . ASN A 1 92 ? 8.312 7.712 -16.575 1.00 91.88 92 ASN A N 1
ATOM 710 C CA . ASN A 1 92 ? 7.107 7.413 -17.353 1.00 91.88 92 ASN A CA 1
ATOM 711 C C . ASN A 1 92 ? 5.989 6.816 -16.485 1.00 91.88 92 ASN A C 1
ATOM 713 O O . ASN A 1 92 ? 4.853 7.271 -16.555 1.00 91.88 92 ASN A O 1
ATOM 717 N N . LEU A 1 93 ? 6.299 5.870 -15.594 1.00 92.88 93 LEU A N 1
ATOM 718 C CA . LEU A 1 93 ? 5.301 5.313 -14.670 1.00 92.88 93 LEU A CA 1
ATOM 719 C C . LEU A 1 93 ? 4.705 6.364 -13.719 1.00 92.88 93 LEU A C 1
ATOM 721 O O . LEU A 1 93 ? 3.531 6.273 -13.360 1.00 92.88 93 LEU A O 1
ATOM 725 N N . ILE A 1 94 ? 5.501 7.350 -13.296 1.00 92.12 94 ILE A N 1
ATOM 726 C CA . ILE A 1 94 ? 5.010 8.476 -12.488 1.00 92.12 94 ILE A CA 1
ATOM 727 C C . ILE A 1 94 ? 4.137 9.398 -13.343 1.00 92.12 94 ILE A C 1
ATOM 729 O O . ILE A 1 94 ? 3.057 9.795 -12.908 1.00 92.12 94 ILE A O 1
ATOM 733 N N . LYS A 1 95 ? 4.580 9.698 -14.568 1.00 90.81 95 LYS A N 1
ATOM 734 C CA . LYS A 1 95 ? 3.845 10.525 -15.525 1.00 90.81 95 LYS A CA 1
ATOM 735 C C . LYS A 1 95 ? 2.448 9.961 -15.813 1.00 90.81 95 LYS A C 1
ATOM 737 O O . LYS A 1 95 ? 1.502 10.734 -15.862 1.00 90.81 95 LYS A O 1
ATOM 742 N N . GLU A 1 96 ? 2.302 8.641 -15.898 1.00 90.25 96 GLU A N 1
ATOM 743 C CA . GLU A 1 96 ? 1.034 7.924 -16.136 1.00 90.25 96 GLU A CA 1
ATOM 744 C C . GLU A 1 96 ? 0.076 7.856 -14.917 1.00 90.25 96 GLU A C 1
ATOM 746 O O . GLU A 1 96 ? -0.906 7.114 -14.934 1.00 90.25 96 GLU A O 1
ATOM 751 N N . ASP A 1 97 ? 0.347 8.589 -13.830 1.00 91.44 97 ASP A N 1
ATOM 752 C CA . ASP A 1 97 ? -0.489 8.649 -12.612 1.00 91.44 97 ASP A CA 1
ATOM 753 C C . ASP A 1 97 ? -0.795 7.273 -11.985 1.00 91.44 97 ASP A C 1
ATOM 755 O O . ASP A 1 97 ? -1.869 7.038 -11.420 1.00 91.44 97 ASP A O 1
ATOM 759 N N . VAL A 1 98 ? 0.146 6.322 -12.072 1.00 93.88 98 VAL A N 1
ATOM 760 C CA . VAL A 1 98 ? -0.057 4.955 -11.555 1.00 93.88 98 VAL A CA 1
ATOM 761 C C . VAL A 1 98 ? -0.414 4.975 -10.065 1.00 93.88 98 VAL A C 1
ATOM 763 O O . VAL A 1 98 ? -1.304 4.238 -9.636 1.00 93.88 98 VAL A O 1
ATOM 766 N N . LEU A 1 99 ? 0.237 5.835 -9.275 1.00 94.25 99 LEU A N 1
ATOM 767 C CA . LEU A 1 99 ? -0.038 5.980 -7.843 1.00 94.25 99 LEU A CA 1
ATOM 768 C C . LEU A 1 99 ? -1.422 6.583 -7.572 1.00 94.25 99 LEU A C 1
ATOM 770 O O . LEU A 1 99 ? -2.164 6.010 -6.775 1.00 94.25 99 LEU A O 1
ATOM 774 N N . GLY A 1 100 ? -1.838 7.624 -8.301 1.00 92.81 100 GLY A N 1
ATOM 775 C CA . GLY A 1 100 ? -3.182 8.189 -8.166 1.00 92.81 100 GLY A CA 1
ATOM 776 C C . GLY A 1 100 ? -4.284 7.184 -8.519 1.00 92.81 100 GLY A C 1
ATOM 777 O O . GLY A 1 100 ? -5.310 7.090 -7.832 1.00 92.81 100 GLY A O 1
ATOM 778 N N . HIS A 1 101 ? -4.064 6.360 -9.545 1.00 93.44 101 HIS A N 1
ATOM 779 C CA . HIS A 1 101 ? -4.961 5.259 -9.896 1.00 93.44 101 HIS A CA 1
ATOM 780 C C . HIS A 1 101 ? -4.999 4.156 -8.825 1.00 93.44 101 HIS A C 1
ATOM 782 O O . HIS A 1 101 ? -6.085 3.667 -8.499 1.00 93.44 101 HIS A O 1
ATOM 788 N N . LEU A 1 102 ? -3.855 3.795 -8.235 1.00 95.62 102 LEU A N 1
ATOM 789 C CA . LEU A 1 102 ? -3.790 2.851 -7.113 1.00 95.62 102 LEU A CA 1
ATOM 790 C C . LEU A 1 102 ? -4.535 3.381 -5.888 1.00 95.62 102 LEU A C 1
ATOM 792 O O . LEU A 1 102 ? -5.360 2.655 -5.336 1.00 95.62 102 LEU A O 1
ATOM 796 N N . THR A 1 103 ? -4.319 4.641 -5.509 1.00 94.50 103 THR A N 1
ATOM 797 C CA . THR A 1 103 ? -5.050 5.300 -4.420 1.00 94.50 103 THR A CA 1
ATOM 798 C C . THR A 1 103 ? -6.553 5.227 -4.656 1.00 94.50 103 THR A C 1
ATOM 800 O O . THR A 1 103 ? -7.308 4.848 -3.759 1.00 94.50 103 THR A O 1
ATOM 803 N N . TRP A 1 104 ? -7.014 5.525 -5.876 1.00 94.50 104 TRP A N 1
ATOM 804 C CA . TRP A 1 104 ? -8.435 5.424 -6.203 1.00 94.50 104 TRP A CA 1
ATOM 805 C C . TRP A 1 104 ? -8.968 4.000 -5.996 1.00 94.50 104 TRP A C 1
ATOM 807 O O . TRP A 1 104 ? -10.014 3.834 -5.366 1.00 94.50 104 TRP A O 1
ATOM 817 N N . ILE A 1 105 ? -8.245 2.979 -6.468 1.00 94.81 105 ILE A N 1
ATOM 818 C CA . ILE A 1 105 ? -8.633 1.569 -6.304 1.00 94.81 105 ILE A CA 1
ATOM 819 C C . ILE A 1 105 ? -8.688 1.196 -4.823 1.00 94.81 105 ILE A C 1
ATOM 821 O O . ILE A 1 105 ? -9.660 0.581 -4.392 1.00 94.81 105 ILE A O 1
ATOM 825 N N . MET A 1 106 ? -7.687 1.586 -4.035 1.00 94.88 106 MET A N 1
ATOM 826 C CA . MET A 1 106 ? -7.624 1.277 -2.604 1.00 94.88 106 MET A CA 1
ATOM 827 C C . MET A 1 106 ? -8.772 1.942 -1.828 1.00 94.88 106 MET A C 1
ATOM 829 O O . MET A 1 106 ? -9.377 1.295 -0.967 1.00 94.88 106 MET A O 1
ATOM 833 N N . ASN A 1 107 ? -9.148 3.169 -2.213 1.00 92.44 107 ASN A N 1
ATOM 834 C CA . ASN A 1 107 ? -10.266 3.915 -1.628 1.00 92.44 107 ASN A CA 1
ATOM 835 C C . ASN A 1 107 ? -11.636 3.289 -1.957 1.00 92.44 107 ASN A C 1
ATOM 837 O O . ASN A 1 107 ? -12.539 3.327 -1.124 1.00 92.44 107 ASN A O 1
ATOM 841 N N . HIS A 1 108 ? -11.808 2.723 -3.158 1.00 93.38 108 HIS A N 1
ATOM 842 C CA . HIS A 1 108 ? -13.091 2.173 -3.636 1.00 93.38 108 HIS A CA 1
ATOM 843 C C . HIS A 1 108 ? -13.188 0.645 -3.518 1.00 93.38 108 HIS A C 1
ATOM 845 O O . HIS A 1 108 ? -14.216 0.049 -3.851 1.00 93.38 108 HIS A O 1
ATOM 851 N N . PHE A 1 109 ? -12.134 -0.012 -3.037 1.00 94.25 109 PHE A N 1
ATOM 852 C CA . PHE A 1 109 ? -12.124 -1.449 -2.819 1.00 94.25 109 PHE A CA 1
ATOM 853 C C . PHE A 1 109 ? -13.136 -1.849 -1.735 1.00 94.25 109 PHE A C 1
ATOM 855 O O . PHE A 1 109 ? -13.230 -1.218 -0.683 1.00 94.25 109 PHE A O 1
ATOM 862 N N . ARG A 1 110 ? -13.880 -2.933 -1.981 1.00 91.81 110 ARG A N 1
ATOM 863 C CA . ARG A 1 110 ? -14.825 -3.521 -1.031 1.00 91.81 110 ARG A CA 1
ATOM 864 C C . ARG A 1 110 ? -14.390 -4.940 -0.707 1.00 91.81 110 ARG A C 1
ATOM 866 O O . ARG A 1 110 ? -14.407 -5.809 -1.576 1.00 91.81 110 ARG A O 1
ATOM 873 N N . SER A 1 111 ? -14.056 -5.182 0.556 1.00 87.38 111 SER A N 1
ATOM 874 C CA . SER A 1 111 ? -13.567 -6.479 1.037 1.00 87.38 111 SER A CA 1
ATOM 875 C C . SER A 1 111 ? -14.568 -7.634 0.908 1.00 87.38 111 SER A C 1
ATOM 877 O O . SER A 1 111 ? -14.150 -8.791 0.952 1.00 87.38 111 SER A O 1
ATOM 879 N N . SER A 1 112 ? -15.862 -7.335 0.751 1.00 86.38 112 SER A N 1
ATOM 880 C CA . SER A 1 112 ? -16.940 -8.312 0.561 1.00 86.38 112 SER A CA 1
ATOM 881 C C . SER A 1 112 ? -17.178 -8.710 -0.898 1.00 86.38 112 SER A C 1
ATOM 883 O O . SER A 1 112 ? -17.668 -9.808 -1.138 1.00 86.38 112 SER A O 1
ATOM 885 N N . GLY A 1 113 ? -16.864 -7.836 -1.860 1.00 85.56 113 GLY A N 1
ATOM 886 C CA . GLY A 1 113 ? -17.242 -8.018 -3.268 1.00 85.56 113 GLY A CA 1
ATOM 887 C C . GLY A 1 113 ? -16.072 -8.148 -4.238 1.00 85.56 113 GLY A C 1
ATOM 888 O O . GLY A 1 113 ? -16.234 -8.704 -5.319 1.00 85.56 113 GLY A O 1
ATOM 889 N N . HIS A 1 114 ? -14.890 -7.651 -3.877 1.00 93.19 114 HIS A N 1
ATOM 890 C CA . HIS A 1 114 ? -13.719 -7.681 -4.748 1.00 93.19 114 HIS A CA 1
ATOM 891 C C . HIS A 1 114 ? -12.720 -8.754 -4.312 1.00 93.19 114 HIS A C 1
ATOM 893 O O . HIS A 1 114 ? -12.587 -9.071 -3.129 1.00 93.19 114 HIS A O 1
ATOM 899 N N . ASP A 1 115 ? -11.971 -9.284 -5.281 1.00 91.94 115 ASP A N 1
ATOM 900 C CA . ASP A 1 115 ? -10.907 -10.253 -5.022 1.00 91.94 115 ASP A CA 1
ATOM 901 C C . ASP A 1 115 ? -9.832 -9.636 -4.095 1.00 91.94 115 ASP A C 1
ATOM 903 O O . ASP A 1 115 ? -9.243 -8.608 -4.449 1.00 91.94 115 ASP A O 1
ATOM 907 N N . PRO A 1 116 ? -9.521 -10.247 -2.932 1.00 91.88 116 PRO A N 1
ATOM 908 C CA . PRO A 1 116 ? -8.519 -9.739 -1.990 1.00 91.88 116 PRO A CA 1
ATOM 909 C C . PRO A 1 116 ? -7.135 -9.499 -2.603 1.00 91.88 116 PRO A C 1
ATOM 911 O O . PRO A 1 116 ? -6.395 -8.636 -2.126 1.00 91.88 116 PRO A O 1
ATOM 914 N N . ARG A 1 117 ? -6.787 -10.229 -3.673 1.00 93.56 117 ARG A N 1
ATOM 915 C CA . ARG A 1 117 ? -5.513 -10.076 -4.387 1.00 93.56 117 ARG A CA 1
ATOM 916 C C . ARG A 1 117 ? -5.362 -8.700 -5.021 1.00 93.56 117 ARG A C 1
ATOM 918 O O . ARG A 1 117 ? -4.230 -8.252 -5.162 1.00 93.56 117 ARG A O 1
ATOM 925 N N . VAL A 1 118 ? -6.463 -8.019 -5.358 1.00 95.38 118 VAL A N 1
ATOM 926 C CA . VAL A 1 118 ? -6.424 -6.628 -5.838 1.00 95.38 118 VAL A CA 1
ATOM 927 C C . VAL A 1 118 ? -5.728 -5.757 -4.797 1.00 95.38 118 VAL A C 1
ATOM 929 O O . VAL A 1 118 ? -4.735 -5.116 -5.113 1.00 95.38 118 VAL A O 1
ATOM 932 N N . MET A 1 119 ? -6.172 -5.812 -3.537 1.00 94.94 119 MET A N 1
ATOM 933 C CA . MET A 1 119 ? -5.574 -5.022 -2.459 1.00 94.94 119 MET A CA 1
ATOM 934 C C . MET A 1 119 ? -4.122 -5.436 -2.184 1.00 94.94 119 MET A C 1
ATOM 936 O O . MET A 1 119 ? -3.260 -4.575 -2.028 1.00 94.94 119 MET A O 1
ATOM 940 N N . SER A 1 120 ? -3.821 -6.740 -2.168 1.00 95.25 120 SER A N 1
ATOM 941 C CA . SER A 1 120 ? -2.446 -7.220 -1.966 1.00 95.25 120 SER A CA 1
ATOM 942 C C . SER A 1 120 ? -1.488 -6.705 -3.043 1.00 95.25 120 SER A C 1
ATOM 944 O O . SER A 1 120 ? -0.439 -6.155 -2.713 1.00 95.25 120 SER A O 1
ATOM 946 N N . TYR A 1 121 ? -1.859 -6.829 -4.321 1.00 96.88 121 TYR A N 1
ATOM 947 C CA . TYR A 1 121 ? -1.026 -6.334 -5.412 1.00 96.88 121 TYR A CA 1
ATOM 948 C C . TYR A 1 121 ? -0.958 -4.810 -5.440 1.00 96.88 121 TYR A C 1
ATOM 950 O O . TYR A 1 121 ? 0.123 -4.283 -5.681 1.00 96.88 121 TYR A O 1
ATOM 958 N N . SER A 1 122 ? -2.044 -4.098 -5.125 1.00 96.69 122 SER A N 1
ATOM 959 C CA . SER A 1 122 ? -2.010 -2.639 -4.998 1.00 96.69 122 SER A CA 1
ATOM 960 C C . SER A 1 122 ? -0.983 -2.184 -3.962 1.00 96.69 122 SER A C 1
ATOM 962 O O . SER A 1 122 ? -0.169 -1.321 -4.274 1.00 96.69 122 SER A O 1
ATOM 964 N N . VAL A 1 123 ? -0.944 -2.808 -2.778 1.00 96.81 123 VAL A N 1
ATOM 965 C CA . VAL A 1 123 ? 0.051 -2.498 -1.733 1.00 96.81 123 VAL A CA 1
ATOM 966 C C . VAL A 1 123 ? 1.477 -2.763 -2.216 1.00 96.81 123 VAL A C 1
ATOM 968 O O . VAL A 1 123 ? 2.362 -1.935 -1.996 1.00 96.81 123 VAL A O 1
ATOM 971 N N . GLU A 1 124 ? 1.722 -3.893 -2.886 1.00 97.00 124 GLU A N 1
ATOM 972 C CA . GLU A 1 124 ? 3.059 -4.201 -3.401 1.00 97.00 124 GLU A CA 1
ATOM 973 C C . GLU A 1 124 ? 3.499 -3.215 -4.491 1.00 97.00 124 GLU A C 1
ATOM 975 O O . GLU A 1 124 ? 4.618 -2.706 -4.425 1.00 97.00 124 GLU A O 1
ATOM 980 N N . VAL A 1 125 ? 2.641 -2.926 -5.478 1.00 97.12 125 VAL A N 1
ATOM 981 C CA . VAL A 1 125 ? 2.962 -1.977 -6.560 1.00 97.12 125 VAL A CA 1
ATOM 982 C C . VAL A 1 125 ? 3.226 -0.596 -5.970 1.00 97.12 125 VAL A C 1
ATOM 984 O O . VAL A 1 125 ? 4.252 0.003 -6.285 1.00 97.12 125 VAL A O 1
ATOM 987 N N . PHE A 1 126 ? 2.366 -0.127 -5.060 1.00 97.06 126 PHE A N 1
ATOM 988 C CA . PHE A 1 126 ? 2.531 1.163 -4.390 1.00 97.06 126 PHE A CA 1
ATOM 989 C C . PHE A 1 126 ? 3.877 1.236 -3.659 1.00 97.06 126 PHE A C 1
ATOM 991 O O . PHE A 1 126 ? 4.627 2.195 -3.824 1.00 97.06 126 PHE A O 1
ATOM 998 N N . HIS A 1 127 ? 4.242 0.187 -2.915 1.00 96.38 127 HIS A N 1
ATOM 999 C CA . HIS A 1 127 ? 5.517 0.124 -2.203 1.00 96.38 127 HIS A CA 1
ATOM 1000 C C . HIS A 1 127 ? 6.732 0.246 -3.135 1.00 96.38 127 HIS A C 1
ATOM 1002 O O . HIS A 1 127 ? 7.645 1.027 -2.853 1.00 96.38 127 HIS A O 1
ATOM 1008 N N . PHE A 1 128 ? 6.770 -0.523 -4.229 1.00 96.06 128 PHE A N 1
ATOM 1009 C CA . PHE A 1 128 ? 7.899 -0.462 -5.159 1.00 96.06 128 PHE A CA 1
ATOM 1010 C C . PHE A 1 128 ? 7.938 0.860 -5.930 1.00 96.06 128 PHE A C 1
ATOM 1012 O O . PHE A 1 128 ? 9.019 1.418 -6.088 1.00 96.06 128 PHE A O 1
ATOM 1019 N N . MET A 1 129 ? 6.786 1.415 -6.311 1.00 95.56 129 MET A N 1
ATOM 1020 C CA . MET A 1 129 ? 6.711 2.739 -6.934 1.00 95.56 129 MET A CA 1
ATOM 1021 C C . MET A 1 129 ? 7.267 3.835 -6.017 1.00 95.56 129 MET A C 1
ATOM 1023 O O . MET A 1 129 ? 8.131 4.604 -6.439 1.00 95.56 129 MET A O 1
ATOM 1027 N N . LEU A 1 130 ? 6.875 3.858 -4.735 1.00 94.31 130 LEU A N 1
ATOM 1028 C CA . LEU A 1 130 ? 7.446 4.797 -3.761 1.00 94.31 130 LEU A CA 1
ATOM 1029 C C . LEU A 1 130 ? 8.961 4.620 -3.607 1.00 94.31 130 LEU A C 1
ATOM 1031 O O . LEU A 1 130 ? 9.694 5.595 -3.439 1.00 94.31 130 LEU A O 1
ATOM 1035 N N . ARG A 1 131 ? 9.452 3.377 -3.637 1.00 93.81 131 ARG A N 1
ATOM 1036 C CA . ARG A 1 131 ? 10.888 3.089 -3.560 1.00 93.81 131 ARG A CA 1
ATOM 1037 C C . ARG A 1 131 ? 11.634 3.625 -4.784 1.00 93.81 131 ARG A C 1
ATOM 1039 O O . ARG A 1 131 ? 12.684 4.240 -4.606 1.00 93.81 131 ARG A O 1
ATOM 1046 N N . CYS A 1 132 ? 11.091 3.437 -5.986 1.00 92.69 132 CYS A N 1
ATOM 1047 C CA . CYS A 1 132 ? 11.637 3.995 -7.224 1.00 92.69 132 CYS A CA 1
ATOM 1048 C C . CYS A 1 132 ? 11.669 5.532 -7.177 1.00 92.69 132 CYS A C 1
ATOM 1050 O O . CYS A 1 132 ? 12.722 6.120 -7.414 1.00 92.69 132 CYS A O 1
ATOM 1052 N N . MET A 1 133 ? 10.581 6.187 -6.750 1.00 92.81 133 MET A N 1
ATOM 1053 C CA . MET A 1 133 ? 10.537 7.650 -6.579 1.00 92.81 133 MET A CA 1
ATOM 1054 C C . MET A 1 133 ? 11.598 8.166 -5.599 1.00 92.81 133 MET A C 1
ATOM 1056 O O . MET A 1 133 ? 12.323 9.109 -5.908 1.00 92.81 133 MET A O 1
ATOM 1060 N N . LYS A 1 134 ? 11.738 7.526 -4.429 1.00 91.56 134 LYS A N 1
ATOM 1061 C CA . LYS A 1 134 ? 12.739 7.911 -3.416 1.00 91.56 134 LYS A CA 1
ATOM 1062 C C . LYS A 1 134 ? 14.170 7.800 -3.939 1.00 91.56 134 LYS A C 1
ATOM 1064 O O . LYS A 1 134 ? 15.010 8.633 -3.610 1.00 91.56 134 LYS A O 1
ATOM 1069 N N . ARG A 1 135 ? 14.452 6.782 -4.753 1.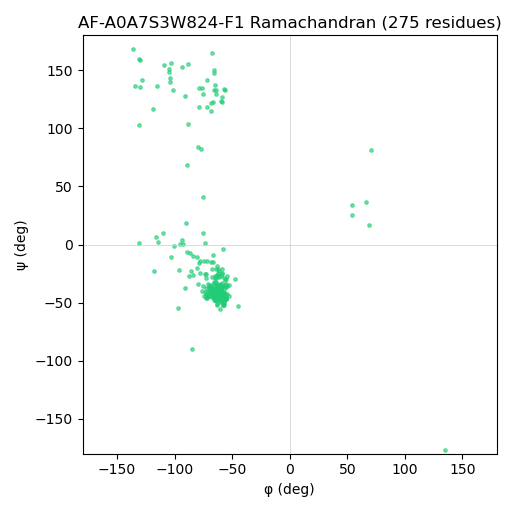00 89.62 135 ARG A N 1
ATOM 1070 C CA . ARG A 1 135 ? 15.762 6.601 -5.393 1.00 89.62 135 ARG A CA 1
ATOM 1071 C C . ARG A 1 135 ? 16.030 7.660 -6.455 1.00 89.62 135 ARG A C 1
ATOM 1073 O O . ARG A 1 135 ? 17.147 8.165 -6.519 1.00 89.62 135 ARG A O 1
ATOM 1080 N N . LEU A 1 136 ? 15.016 8.008 -7.245 1.00 89.69 136 LEU A N 1
ATOM 1081 C CA . LEU A 1 136 ? 15.135 9.064 -8.245 1.00 89.69 136 LEU A CA 1
ATOM 1082 C C . LEU A 1 136 ? 15.431 10.418 -7.578 1.00 89.69 136 LEU A C 1
ATOM 1084 O O . LEU A 1 136 ? 16.343 11.122 -8.003 1.00 89.69 136 LEU A O 1
ATOM 1088 N N . 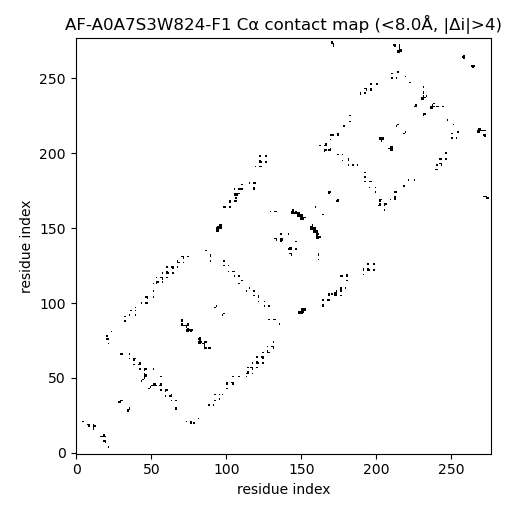ALA A 1 137 ? 14.752 10.721 -6.466 1.00 87.69 137 ALA A N 1
ATOM 1089 C CA . ALA A 1 137 ? 15.017 11.916 -5.666 1.00 87.69 137 ALA A CA 1
ATOM 1090 C C . ALA A 1 137 ? 16.451 11.964 -5.120 1.00 87.69 137 ALA A C 1
ATOM 1092 O O . ALA A 1 137 ? 17.138 12.975 -5.268 1.00 87.69 137 ALA A O 1
ATOM 1093 N N . ALA A 1 138 ? 16.937 10.844 -4.572 1.00 86.25 138 ALA A N 1
ATOM 1094 C CA . ALA A 1 138 ? 18.294 10.750 -4.044 1.00 86.25 138 ALA A CA 1
ATOM 1095 C C . ALA A 1 138 ? 19.373 11.024 -5.110 1.00 86.25 138 ALA A C 1
ATOM 1097 O O . ALA A 1 138 ? 20.380 11.654 -4.799 1.00 86.25 138 ALA A O 1
ATOM 1098 N N . LYS A 1 139 ? 19.169 10.599 -6.369 1.00 82.25 139 LYS A N 1
ATOM 1099 C CA . LYS A 1 139 ? 20.102 10.900 -7.475 1.00 82.25 139 LYS A CA 1
ATOM 1100 C C . LYS A 1 139 ? 20.077 12.379 -7.863 1.00 82.25 139 LYS A C 1
ATOM 1102 O O . LYS A 1 139 ? 21.125 12.940 -8.158 1.00 82.25 139 LYS A O 1
ATOM 1107 N N . MET A 1 140 ? 18.907 13.015 -7.825 1.00 81.38 140 MET A N 1
ATOM 1108 C CA . MET A 1 140 ? 18.759 14.449 -8.101 1.00 81.38 140 MET A CA 1
ATOM 1109 C C . MET A 1 140 ? 19.281 15.345 -6.963 1.00 81.38 140 MET A C 1
ATOM 1111 O O . MET A 1 140 ? 19.185 16.565 -7.058 1.00 81.38 140 MET A O 1
ATOM 1115 N N . GLY A 1 141 ? 19.822 14.763 -5.882 1.00 79.75 141 GLY A N 1
ATOM 1116 C CA . GLY A 1 141 ? 20.320 15.506 -4.723 1.00 79.75 141 GLY A CA 1
ATOM 1117 C C . GLY A 1 141 ? 19.216 16.190 -3.913 1.00 79.75 141 GLY A C 1
ATOM 1118 O O . GLY A 1 141 ? 19.504 17.083 -3.122 1.00 79.75 141 GLY A O 1
ATOM 1119 N N . GLN A 1 142 ? 17.958 15.789 -4.111 1.00 81.56 142 GLN A N 1
ATOM 1120 C CA . GLN A 1 142 ? 16.798 16.365 -3.438 1.00 81.56 142 GLN A CA 1
ATOM 1121 C C . GLN A 1 142 ? 16.213 15.384 -2.425 1.00 81.56 142 GLN A C 1
ATOM 1123 O O . GLN A 1 142 ? 16.355 14.162 -2.545 1.00 81.56 142 GLN A O 1
ATOM 1128 N N . THR A 1 143 ? 15.531 15.912 -1.410 1.00 80.56 143 THR A N 1
ATOM 1129 C CA . THR A 1 143 ? 14.773 15.057 -0.501 1.00 80.56 143 THR A CA 1
ATOM 1130 C C . THR A 1 143 ? 13.535 14.514 -1.230 1.00 80.56 143 THR A C 1
ATOM 1132 O O . THR A 1 143 ? 12.905 15.229 -2.011 1.00 80.56 143 THR A O 1
ATOM 1135 N N . PRO A 1 144 ? 13.144 13.245 -1.002 1.00 76.56 144 PRO A N 1
ATOM 1136 C CA . PRO A 1 144 ? 11.982 12.649 -1.673 1.00 76.56 144 PRO A CA 1
ATOM 1137 C C . PRO A 1 144 ? 10.655 13.378 -1.433 1.00 76.56 144 PRO A C 1
ATOM 1139 O O . PRO A 1 144 ? 9.701 13.195 -2.184 1.00 76.56 144 PRO A O 1
ATOM 1142 N N . GLU A 1 145 ? 10.602 14.153 -0.355 1.00 74.25 145 GLU A N 1
ATOM 1143 C CA . GLU A 1 145 ? 9.433 14.877 0.136 1.00 74.25 145 GLU A CA 1
ATOM 1144 C C . GLU A 1 145 ? 9.211 16.176 -0.659 1.00 74.25 145 GLU A C 1
ATOM 1146 O O . GLU A 1 145 ? 8.067 16.555 -0.912 1.00 74.25 145 GLU A O 1
ATOM 1151 N N . THR A 1 146 ? 10.297 16.823 -1.108 1.00 74.81 146 THR A N 1
ATOM 1152 C CA . THR A 1 146 ? 10.255 18.111 -1.820 1.00 74.81 146 THR A CA 1
ATOM 1153 C C . THR A 1 146 ? 10.292 17.976 -3.335 1.00 74.81 146 THR A C 1
ATOM 1155 O O . THR A 1 146 ? 9.854 18.895 -4.026 1.00 74.81 146 THR A O 1
ATOM 1158 N N . LEU A 1 147 ? 10.795 16.855 -3.864 1.00 84.88 147 LEU A N 1
ATOM 1159 C CA . LEU A 1 147 ? 10.843 16.644 -5.306 1.00 84.88 147 LEU A CA 1
ATOM 1160 C C . LEU A 1 147 ? 9.425 16.477 -5.865 1.00 84.88 147 LEU A C 1
ATOM 1162 O O . LEU A 1 147 ? 8.720 15.506 -5.569 1.00 84.88 147 LEU A O 1
ATOM 1166 N N . GLU A 1 148 ? 9.033 17.433 -6.702 1.00 87.44 148 GLU A N 1
ATOM 1167 C CA . GLU A 1 148 ? 7.780 17.395 -7.438 1.00 87.44 148 GLU A CA 1
ATOM 1168 C C . GLU A 1 148 ? 7.961 16.732 -8.804 1.00 87.44 148 GLU A C 1
ATOM 1170 O O . GLU A 1 148 ? 8.800 17.119 -9.617 1.00 87.44 148 GLU A O 1
ATOM 1175 N N . PHE A 1 149 ? 7.120 15.744 -9.076 1.00 86.88 149 PHE A N 1
ATOM 1176 C CA . PHE A 1 149 ? 7.043 15.038 -10.343 1.00 86.88 149 PHE A CA 1
ATOM 1177 C C . PHE A 1 149 ? 5.836 15.507 -11.137 1.00 86.88 149 PHE A C 1
ATOM 1179 O O . PHE A 1 149 ? 4.753 15.674 -10.577 1.00 86.88 149 PHE A O 1
ATOM 1186 N N . GLN A 1 150 ? 5.997 15.671 -12.447 1.00 87.50 150 GLN A N 1
ATOM 1187 C CA . GLN A 1 150 ? 4.870 15.947 -13.330 1.00 87.50 150 GLN A CA 1
ATOM 1188 C C . GLN A 1 150 ? 4.089 14.668 -13.628 1.00 87.50 150 GLN A C 1
ATOM 1190 O O . GLN A 1 150 ? 4.667 13.632 -13.950 1.00 87.50 150 GLN A O 1
ATOM 1195 N N . VAL A 1 151 ? 2.768 14.777 -13.546 1.00 88.75 151 VAL A N 1
ATOM 1196 C CA . VAL A 1 151 ? 1.814 13.689 -13.738 1.00 88.75 151 VAL A CA 1
ATOM 1197 C C . VAL A 1 151 ? 0.733 14.134 -14.714 1.00 88.75 151 VAL A C 1
ATOM 1199 O O . VAL A 1 151 ? 0.195 15.241 -14.607 1.00 88.75 151 VAL A O 1
ATOM 1202 N N . GLU A 1 152 ? 0.391 13.271 -15.660 1.00 83.81 152 GLU A N 1
ATOM 1203 C CA . GLU A 1 152 ? -0.711 13.463 -16.591 1.00 83.81 152 GLU A CA 1
ATOM 1204 C C . GLU A 1 152 ? -1.997 12.910 -15.982 1.00 83.81 152 GLU A C 1
ATOM 1206 O O . GLU A 1 152 ? -2.249 11.710 -15.935 1.00 83.81 152 GLU A O 1
ATOM 1211 N N . LYS A 1 153 ? -2.852 13.817 -15.508 1.00 78.44 153 LYS A N 1
ATOM 1212 C CA . LYS A 1 153 ? -4.203 13.471 -15.071 1.00 78.44 153 LYS A CA 1
ATOM 1213 C C . LYS A 1 153 ? -5.152 13.669 -16.243 1.00 78.44 153 LYS A C 1
ATOM 1215 O O . LYS A 1 153 ? -4.963 14.558 -17.068 1.00 78.44 153 LYS A O 1
ATOM 1220 N N . GLY A 1 154 ? -6.261 12.929 -16.272 1.00 62.50 154 GLY A N 1
ATOM 1221 C CA . GLY A 1 154 ? -7.289 13.070 -17.320 1.00 62.50 154 GLY A CA 1
ATOM 1222 C C . GLY A 1 154 ? -7.913 14.475 -17.467 1.00 62.50 154 GLY A C 1
ATOM 1223 O O . GLY A 1 154 ? -8.727 14.671 -18.359 1.00 62.50 154 GLY A O 1
ATOM 1224 N N . ARG A 1 155 ? -7.560 15.441 -16.601 1.00 59.50 155 ARG A N 1
ATOM 1225 C CA . ARG A 1 155 ? -7.969 16.858 -16.653 1.00 59.50 155 ARG A CA 1
ATOM 1226 C C . ARG A 1 155 ? -6.804 17.843 -16.876 1.00 59.50 155 ARG A C 1
ATOM 1228 O O . ARG A 1 155 ? -7.029 19.044 -16.794 1.00 59.50 155 ARG A O 1
ATOM 1235 N N . GLY A 1 156 ? -5.580 17.369 -17.123 1.00 73.19 156 GLY A N 1
ATOM 1236 C CA . GLY A 1 156 ? -4.395 18.208 -17.342 1.00 73.19 156 GLY A CA 1
ATOM 1237 C C . GLY A 1 156 ? -3.154 17.738 -16.578 1.00 73.19 156 GLY A C 1
ATOM 1238 O O . GLY A 1 156 ? -3.167 16.713 -15.895 1.00 73.19 156 GLY A O 1
ATOM 1239 N N . ARG A 1 157 ? -2.066 18.508 -16.687 1.00 81.19 157 ARG A N 1
ATOM 1240 C CA . ARG A 1 157 ? -0.823 18.250 -15.945 1.00 81.19 157 ARG A CA 1
ATOM 1241 C C . ARG A 1 157 ? -0.973 18.683 -14.487 1.00 81.19 157 ARG A C 1
ATOM 1243 O O . ARG A 1 157 ? -1.474 19.765 -14.200 1.00 81.19 157 ARG A O 1
ATOM 1250 N N . SER A 1 158 ? -0.535 17.831 -13.573 1.00 85.69 158 SER A N 1
ATOM 1251 C CA . SER A 1 158 ? -0.509 18.064 -12.128 1.00 85.69 158 SER A CA 1
ATOM 1252 C C . SER A 1 158 ? 0.883 17.722 -11.605 1.00 85.69 158 SER A C 1
ATOM 1254 O O . SER A 1 158 ? 1.614 16.985 -12.264 1.00 85.69 158 SER A O 1
ATOM 1256 N N . THR A 1 159 ? 1.263 18.242 -10.440 1.00 87.56 159 THR A N 1
ATOM 1257 C CA . THR A 1 159 ? 2.477 17.794 -9.755 1.00 87.56 159 THR A CA 1
ATOM 1258 C C . THR A 1 159 ? 2.136 16.888 -8.582 1.00 87.56 159 THR A C 1
ATOM 1260 O O . THR A 1 159 ? 1.131 17.086 -7.891 1.00 87.56 159 THR A O 1
ATOM 1263 N N . THR A 1 160 ? 2.971 15.879 -8.357 1.00 88.88 160 THR A N 1
ATOM 1264 C CA . THR A 1 160 ? 2.886 14.997 -7.192 1.00 88.88 160 THR A CA 1
ATOM 1265 C C . THR A 1 160 ? 4.238 14.853 -6.508 1.00 88.88 160 THR A C 1
ATOM 1267 O O . THR A 1 160 ? 5.274 15.100 -7.111 1.00 88.88 160 THR A O 1
ATOM 1270 N N . SER A 1 161 ? 4.237 14.450 -5.245 1.00 91.44 161 SER A N 1
ATOM 1271 C CA . SER A 1 161 ? 5.439 14.099 -4.488 1.00 91.44 161 SER A CA 1
ATOM 1272 C C . SER A 1 161 ? 5.168 12.826 -3.696 1.00 91.44 161 SER A C 1
ATOM 1274 O O . SER A 1 161 ? 4.020 12.395 -3.567 1.00 91.44 161 SER A O 1
ATOM 1276 N N . VAL A 1 162 ? 6.216 12.216 -3.143 1.00 89.69 162 VAL A N 1
ATOM 1277 C CA . VAL A 1 162 ? 6.076 11.002 -2.323 1.00 89.69 162 VAL A CA 1
ATOM 1278 C C . VAL A 1 162 ? 5.083 11.216 -1.175 1.00 89.69 162 VAL A C 1
ATOM 1280 O O . VAL A 1 162 ? 4.228 10.364 -0.932 1.00 89.69 162 VAL A O 1
ATOM 1283 N N . ASP A 1 163 ? 5.148 12.370 -0.513 1.00 90.50 163 ASP A N 1
ATOM 1284 C CA . ASP A 1 163 ? 4.281 12.684 0.621 1.00 90.50 163 ASP A CA 1
ATOM 1285 C C . ASP A 1 163 ? 2.847 12.977 0.192 1.00 90.50 163 ASP A C 1
ATOM 1287 O O . ASP A 1 163 ? 1.917 12.532 0.863 1.00 90.50 163 ASP A O 1
ATOM 1291 N N . LYS A 1 164 ? 2.644 13.651 -0.950 1.00 90.50 164 LYS A N 1
ATOM 1292 C CA . LYS A 1 164 ? 1.302 13.868 -1.517 1.00 90.50 164 LYS A CA 1
ATOM 1293 C C . LYS A 1 164 ? 0.617 12.532 -1.828 1.00 90.50 164 LYS A C 1
ATOM 1295 O O . LYS A 1 164 ? -0.547 12.347 -1.472 1.00 90.50 164 LYS A O 1
ATOM 1300 N N . GLU A 1 165 ? 1.342 11.582 -2.419 1.00 91.75 165 GLU A N 1
ATOM 1301 C CA . GLU A 1 165 ? 0.808 10.249 -2.728 1.00 91.75 165 GLU A CA 1
ATOM 1302 C C . GLU A 1 165 ? 0.484 9.451 -1.460 1.00 91.75 165 GLU A C 1
ATOM 1304 O O . GLU A 1 165 ? -0.594 8.869 -1.355 1.00 91.75 165 GLU A O 1
ATOM 1309 N N . ILE A 1 166 ? 1.358 9.462 -0.451 1.00 92.06 166 ILE A N 1
ATOM 1310 C CA . ILE A 1 166 ? 1.085 8.771 0.819 1.00 92.06 166 ILE A CA 1
ATOM 1311 C C . ILE A 1 166 ? -0.082 9.431 1.569 1.00 92.06 166 ILE A C 1
ATOM 1313 O O . ILE A 1 166 ? -0.948 8.726 2.088 1.00 92.06 166 ILE A O 1
ATOM 1317 N N . ALA A 1 167 ? -0.144 10.765 1.612 1.00 90.50 167 ALA A N 1
ATOM 1318 C CA . ALA A 1 167 ? -1.238 11.496 2.249 1.00 90.50 167 ALA A CA 1
ATOM 1319 C C . ALA A 1 167 ? -2.588 11.186 1.587 1.00 90.50 167 ALA A C 1
ATOM 1321 O O . ALA A 1 167 ? -3.600 11.079 2.275 1.00 90.50 167 ALA A O 1
ATOM 1322 N N . SER A 1 168 ? -2.606 10.951 0.271 1.00 90.00 168 SER A N 1
ATOM 1323 C CA . SER A 1 168 ? -3.826 10.585 -0.458 1.00 90.00 168 SER A CA 1
ATOM 1324 C C . SER A 1 168 ? -4.455 9.254 -0.001 1.00 90.00 168 SER A C 1
ATOM 1326 O O . SER A 1 168 ? -5.656 9.044 -0.187 1.00 90.00 168 SER A O 1
ATOM 1328 N N . LEU A 1 169 ? -3.674 8.376 0.646 1.00 91.00 169 LEU A N 1
ATOM 1329 C CA . LEU A 1 169 ? -4.144 7.112 1.225 1.00 91.00 169 LEU A CA 1
ATOM 1330 C C . LEU A 1 169 ? -4.741 7.265 2.631 1.00 91.00 169 LEU A C 1
ATOM 1332 O O . LEU A 1 169 ? -5.341 6.312 3.133 1.00 91.00 169 LEU A O 1
ATOM 1336 N N . ALA A 1 170 ? -4.604 8.429 3.275 1.00 88.44 170 ALA A N 1
ATOM 1337 C CA . ALA A 1 170 ? -5.067 8.688 4.640 1.00 88.44 170 ALA A CA 1
ATOM 1338 C C . ALA A 1 170 ? -6.597 8.869 4.743 1.00 88.44 170 ALA A C 1
ATOM 1340 O O . ALA A 1 170 ? -7.094 9.731 5.463 1.00 88.44 170 ALA A O 1
ATOM 1341 N N . CYS A 1 171 ? -7.371 8.053 4.024 1.00 87.81 171 CYS A N 1
ATOM 1342 C CA . CYS A 1 171 ? -8.824 8.026 4.127 1.00 87.81 171 CYS A CA 1
ATOM 1343 C C . CYS A 1 171 ? -9.302 6.796 4.909 1.00 87.81 171 CYS A C 1
ATOM 1345 O O . CYS A 1 171 ? -8.721 5.710 4.830 1.00 87.81 171 CYS A O 1
ATOM 1347 N N . ALA A 1 172 ? -10.418 6.940 5.627 1.00 87.94 172 ALA A N 1
ATOM 1348 C CA . ALA A 1 172 ? -10.951 5.871 6.468 1.00 87.94 172 ALA A CA 1
ATOM 1349 C C . ALA A 1 172 ? -11.347 4.606 5.685 1.00 87.94 172 ALA A C 1
ATOM 1351 O O . ALA A 1 172 ? -11.390 3.525 6.264 1.00 87.94 172 ALA A O 1
ATOM 1352 N N . ALA A 1 173 ? -11.663 4.709 4.388 1.00 90.25 173 ALA A N 1
ATOM 1353 C CA . ALA A 1 173 ? -11.970 3.547 3.550 1.00 90.25 173 ALA A CA 1
ATOM 1354 C C . ALA A 1 173 ? -10.710 2.726 3.232 1.00 90.25 173 ALA A C 1
ATOM 1356 O O . ALA A 1 173 ? -10.704 1.507 3.398 1.00 90.25 173 ALA A O 1
ATOM 1357 N N . THR A 1 174 ? -9.624 3.394 2.845 1.00 92.00 174 THR A N 1
ATOM 1358 C CA . THR A 1 174 ? -8.341 2.736 2.576 1.00 92.00 174 THR A CA 1
ATOM 1359 C C . THR A 1 174 ? -7.726 2.176 3.841 1.00 92.00 174 THR A C 1
ATOM 1361 O O . THR A 1 174 ? -7.311 1.021 3.837 1.00 92.00 174 THR A O 1
ATOM 1364 N N . VAL A 1 175 ? -7.723 2.935 4.940 1.00 92.56 175 VAL A N 1
ATOM 1365 C CA . VAL A 1 175 ? -7.199 2.446 6.223 1.00 92.56 175 VAL A CA 1
ATOM 1366 C C . VAL A 1 175 ? -7.960 1.201 6.681 1.00 92.56 175 VAL A C 1
ATOM 1368 O O . VAL A 1 175 ? -7.320 0.208 7.015 1.00 92.56 175 VAL A O 1
ATOM 1371 N N . GLU A 1 176 ? -9.292 1.195 6.589 1.00 92.50 176 GLU A N 1
ATOM 1372 C CA . GLU A 1 176 ? -10.122 0.022 6.890 1.00 92.50 176 GLU A CA 1
ATOM 1373 C C . GLU A 1 176 ? -9.724 -1.197 6.043 1.00 92.50 176 GLU A C 1
ATOM 1375 O O . GLU A 1 176 ? -9.495 -2.288 6.568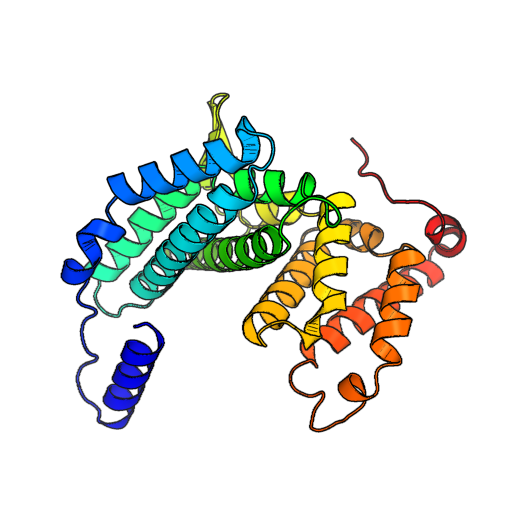 1.00 92.50 176 GLU A O 1
ATOM 1380 N N . ASN A 1 177 ? -9.574 -1.010 4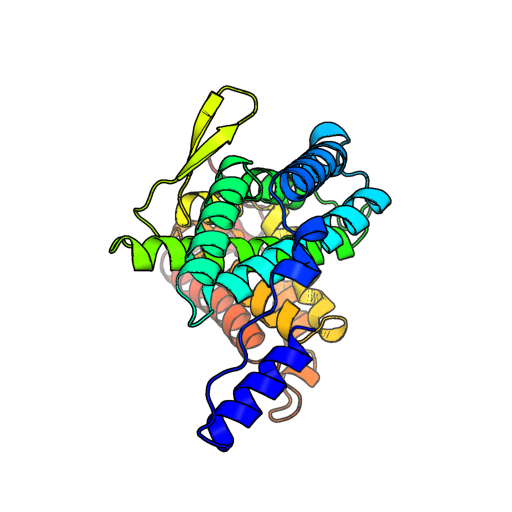.730 1.00 93.56 177 ASN A N 1
ATOM 1381 C CA . ASN A 1 177 ? -9.190 -2.076 3.808 1.00 93.56 177 ASN A CA 1
ATOM 1382 C C . ASN A 1 177 ? -7.773 -2.612 4.071 1.00 93.56 177 ASN A C 1
ATOM 1384 O O . ASN A 1 177 ? -7.546 -3.825 4.020 1.00 93.56 177 ASN A O 1
ATOM 1388 N N . LEU A 1 178 ? -6.822 -1.726 4.376 1.00 94.62 178 LEU A N 1
ATOM 1389 C CA . LEU A 1 178 ? -5.456 -2.091 4.747 1.00 94.62 178 LEU A CA 1
ATOM 1390 C C . LEU A 1 178 ? -5.425 -2.838 6.084 1.00 94.62 178 LEU A C 1
ATOM 1392 O O . LEU A 1 178 ? -4.690 -3.815 6.220 1.00 94.62 178 LEU A O 1
ATOM 1396 N N . PHE A 1 179 ? -6.242 -2.424 7.053 1.00 93.81 179 PHE A N 1
ATOM 1397 C CA . PHE A 1 179 ? -6.338 -3.078 8.356 1.00 93.81 179 PHE A CA 1
ATOM 1398 C C . PHE A 1 179 ? -6.996 -4.459 8.255 1.00 93.81 179 PHE A C 1
ATOM 1400 O O . PHE A 1 179 ? -6.533 -5.413 8.878 1.00 93.81 179 PHE A O 1
ATOM 1407 N N . HIS A 1 180 ? -8.019 -4.605 7.408 1.00 93.38 180 HIS A N 1
ATOM 1408 C CA . HIS A 1 180 ? -8.617 -5.904 7.080 1.00 93.38 180 HIS A CA 1
ATOM 1409 C C . HIS A 1 180 ? -7.619 -6.849 6.406 1.00 93.38 180 HIS A C 1
ATOM 1411 O O . HIS A 1 180 ? -7.607 -8.052 6.675 1.00 93.38 180 HIS A O 1
ATOM 1417 N N . LEU A 1 181 ? -6.753 -6.318 5.535 1.00 93.81 181 LEU A N 1
ATOM 1418 C CA . LEU A 1 181 ? -5.645 -7.093 4.987 1.00 93.81 181 LEU A CA 1
ATOM 1419 C C . LEU A 1 181 ? -4.659 -7.478 6.106 1.00 93.81 181 LEU A C 1
ATOM 1421 O O . LEU A 1 181 ? -4.253 -8.634 6.189 1.00 93.81 181 LEU A O 1
ATOM 1425 N N . LEU A 1 182 ? -4.324 -6.557 7.013 1.00 94.12 182 LEU A N 1
ATOM 1426 C CA . LEU A 1 182 ? -3.403 -6.817 8.124 1.00 94.12 182 LEU A CA 1
ATOM 1427 C C . LEU A 1 182 ? -3.912 -7.933 9.050 1.00 94.12 182 LEU A C 1
ATOM 1429 O O . LEU A 1 182 ? -3.139 -8.799 9.444 1.00 94.12 182 LEU A O 1
ATOM 1433 N N . GLU A 1 183 ? -5.214 -7.991 9.327 1.00 93.00 183 GLU A N 1
ATOM 1434 C CA . GLU A 1 183 ? -5.823 -9.035 10.166 1.00 93.00 183 GLU A CA 1
ATOM 1435 C C . GLU A 1 183 ? -5.615 -10.454 9.600 1.00 93.00 183 GLU A C 1
ATOM 1437 O O . GLU A 1 183 ? -5.519 -11.433 10.341 1.00 93.00 183 GLU A O 1
ATOM 1442 N N . LYS A 1 184 ? -5.449 -10.580 8.278 1.00 92.50 184 LYS A N 1
ATOM 1443 C CA . LYS A 1 184 ? -5.199 -11.855 7.587 1.00 92.50 184 LYS A CA 1
ATOM 1444 C C . LYS A 1 184 ? -3.711 -12.199 7.452 1.00 92.50 184 LYS A C 1
ATOM 1446 O O . LYS A 1 184 ? -3.366 -13.076 6.658 1.00 92.50 184 LYS A O 1
ATOM 1451 N N . TYR A 1 185 ? -2.835 -11.582 8.252 1.00 91.75 185 TYR A N 1
ATOM 1452 C CA . TYR A 1 185 ? -1.370 -11.706 8.185 1.00 91.75 185 TYR A CA 1
ATOM 1453 C C . TYR A 1 185 ? -0.826 -13.145 8.077 1.00 91.75 185 TYR A C 1
ATOM 1455 O O . TYR A 1 185 ? 0.219 -13.361 7.460 1.00 91.75 185 TYR A O 1
ATOM 1463 N N . LYS A 1 186 ? -1.521 -14.149 8.635 1.00 91.38 186 LYS A N 1
ATOM 1464 C CA . LYS A 1 186 ? -1.129 -15.572 8.549 1.00 91.38 186 LYS A CA 1
ATOM 1465 C C . LYS A 1 186 ? -1.161 -16.138 7.127 1.00 91.38 186 LYS A C 1
ATOM 1467 O O . LYS A 1 186 ? -0.420 -17.070 6.836 1.00 91.38 186 LYS A O 1
ATOM 1472 N N . ARG A 1 187 ? -2.025 -15.606 6.255 1.00 90.56 187 ARG A N 1
ATOM 1473 C CA . ARG A 1 187 ? -2.211 -16.075 4.868 1.00 90.56 187 ARG A CA 1
ATOM 1474 C C . ARG A 1 187 ? -1.232 -15.430 3.887 1.00 90.56 187 ARG A C 1
ATOM 1476 O O . ARG A 1 187 ? -1.207 -15.796 2.717 1.00 90.56 187 ARG A O 1
ATOM 1483 N N . HIS A 1 188 ? -0.467 -14.445 4.344 1.00 90.38 188 HIS A N 1
ATOM 1484 C CA . HIS A 1 188 ? 0.367 -13.603 3.500 1.00 90.38 188 HIS A CA 1
ATOM 1485 C C . HIS A 1 188 ? 1.837 -13.996 3.584 1.00 90.38 188 HIS A C 1
ATOM 1487 O O . HIS A 1 188 ? 2.305 -14.554 4.580 1.00 90.38 188 HIS A O 1
ATOM 1493 N N . SER A 1 189 ? 2.587 -13.648 2.539 1.00 90.19 189 SER A N 1
ATOM 1494 C CA . SER A 1 189 ? 4.041 -13.751 2.582 1.00 90.19 189 SER A CA 1
ATOM 1495 C C . SER A 1 189 ? 4.618 -12.762 3.612 1.00 90.19 189 SER A C 1
ATOM 1497 O O . SER A 1 189 ? 4.050 -11.684 3.828 1.00 90.19 189 SER A O 1
ATOM 1499 N N . PRO A 1 190 ? 5.767 -13.073 4.241 1.00 89.25 190 PRO A N 1
ATOM 1500 C CA . PRO A 1 190 ? 6.443 -12.137 5.144 1.00 89.25 190 PRO A CA 1
ATOM 1501 C C . PRO A 1 190 ? 6.747 -10.784 4.487 1.00 89.25 190 PRO A C 1
ATOM 1503 O O . PRO A 1 190 ? 6.669 -9.743 5.135 1.00 89.25 190 PRO A O 1
ATOM 1506 N N . GLN A 1 191 ? 7.048 -10.792 3.186 1.00 91.44 191 GLN A N 1
ATOM 1507 C CA . GLN A 1 191 ? 7.336 -9.590 2.411 1.00 91.44 191 GLN A CA 1
ATOM 1508 C C . GLN A 1 191 ? 6.105 -8.688 2.301 1.00 91.44 191 GLN A C 1
ATOM 1510 O O . GLN A 1 191 ? 6.217 -7.497 2.578 1.00 91.44 191 GLN A O 1
ATOM 1515 N N . LEU A 1 192 ? 4.937 -9.248 1.960 1.00 93.44 192 LEU A N 1
ATOM 1516 C CA . LEU A 1 192 ? 3.690 -8.483 1.882 1.00 93.44 192 LEU A CA 1
ATOM 1517 C C . LEU A 1 192 ? 3.332 -7.879 3.244 1.00 93.44 192 LEU A C 1
ATOM 1519 O O . LEU A 1 192 ? 2.990 -6.703 3.316 1.00 93.44 192 LEU A O 1
ATOM 1523 N N . ASN A 1 193 ? 3.477 -8.646 4.328 1.00 93.56 193 ASN A N 1
ATOM 1524 C CA . ASN A 1 193 ? 3.219 -8.140 5.677 1.00 93.56 193 ASN A CA 1
ATOM 1525 C C . ASN A 1 193 ? 4.153 -6.976 6.044 1.00 93.56 193 ASN A C 1
ATOM 1527 O O . ASN A 1 193 ? 3.678 -5.956 6.534 1.00 93.56 193 ASN A O 1
ATOM 1531 N N . SER A 1 194 ? 5.456 -7.081 5.760 1.00 94.06 194 SER A N 1
ATOM 1532 C CA . SER A 1 194 ? 6.400 -5.977 6.000 1.00 94.06 194 SER A CA 1
ATOM 1533 C C . SER A 1 194 ? 6.063 -4.743 5.152 1.00 94.06 194 SER A C 1
ATOM 1535 O O . SER A 1 194 ? 6.079 -3.623 5.660 1.00 94.06 194 SER A O 1
ATOM 1537 N N . MET A 1 195 ? 5.701 -4.918 3.874 1.00 95.56 195 MET A N 1
ATOM 1538 C CA . MET A 1 195 ? 5.294 -3.807 2.998 1.00 95.56 195 MET A CA 1
ATOM 1539 C C . MET A 1 195 ? 4.021 -3.120 3.498 1.00 95.56 195 MET A C 1
ATOM 1541 O O . MET A 1 195 ? 3.972 -1.893 3.547 1.00 95.56 195 MET A O 1
ATOM 1545 N N . LEU A 1 196 ? 3.026 -3.899 3.927 1.00 95.94 196 LEU A N 1
ATOM 1546 C CA . LEU A 1 196 ? 1.774 -3.396 4.484 1.00 95.94 196 LEU A CA 1
ATOM 1547 C C . LEU A 1 196 ? 2.001 -2.602 5.775 1.00 95.94 196 LEU A C 1
ATOM 1549 O O . LEU A 1 196 ? 1.501 -1.489 5.912 1.00 95.94 196 LEU A O 1
ATOM 1553 N N . VAL A 1 197 ? 2.798 -3.144 6.700 1.00 96.06 197 VAL A N 1
ATOM 1554 C CA . VAL A 1 197 ? 3.157 -2.464 7.952 1.00 96.06 197 VAL A CA 1
ATOM 1555 C C . VAL A 1 197 ? 3.896 -1.156 7.670 1.00 96.06 197 VAL A C 1
ATOM 1557 O O . VAL A 1 197 ? 3.574 -0.129 8.265 1.00 96.06 197 VAL A O 1
ATOM 1560 N N . LYS A 1 198 ? 4.846 -1.163 6.726 1.00 95.75 198 LYS A N 1
ATOM 1561 C CA . LYS A 1 198 ? 5.570 0.045 6.306 1.00 95.75 198 LYS A CA 1
ATOM 1562 C C . LYS A 1 198 ? 4.641 1.090 5.703 1.00 95.75 198 LYS A C 1
ATOM 1564 O O . LYS A 1 198 ? 4.800 2.261 6.027 1.00 95.75 198 LYS A O 1
ATOM 1569 N N . LEU A 1 199 ? 3.682 0.682 4.873 1.00 95.88 199 LEU A N 1
ATOM 1570 C CA . LEU A 1 199 ? 2.715 1.597 4.271 1.00 95.88 199 LEU A CA 1
ATOM 1571 C C . LEU A 1 199 ? 1.819 2.241 5.336 1.00 95.88 199 LEU A C 1
ATOM 1573 O O . LEU A 1 199 ? 1.692 3.459 5.369 1.00 95.88 199 LEU A O 1
ATOM 1577 N N . LEU A 1 200 ? 1.266 1.443 6.255 1.00 95.88 200 LEU A N 1
ATOM 1578 C CA . LEU A 1 200 ? 0.464 1.950 7.373 1.00 95.88 200 LEU A CA 1
ATOM 1579 C C . LEU A 1 200 ? 1.264 2.918 8.252 1.00 95.88 200 LEU A C 1
ATOM 1581 O O . LEU A 1 200 ? 0.777 3.991 8.601 1.00 95.88 200 LEU A O 1
ATOM 1585 N N . TYR A 1 201 ? 2.514 2.575 8.566 1.00 95.06 201 TYR A N 1
ATOM 1586 C CA . TYR A 1 201 ? 3.397 3.456 9.322 1.00 95.06 201 TYR A CA 1
ATOM 1587 C C . TYR A 1 201 ? 3.700 4.761 8.571 1.00 95.06 201 TYR A C 1
ATOM 1589 O O . TYR A 1 201 ? 3.691 5.831 9.175 1.00 95.06 201 TYR A O 1
ATOM 1597 N N . GLN A 1 202 ? 3.932 4.695 7.258 1.00 93.56 202 GLN A N 1
ATOM 1598 C CA . GLN A 1 202 ? 4.147 5.872 6.414 1.00 93.56 202 GLN A CA 1
ATOM 1599 C C . GLN A 1 202 ? 2.919 6.786 6.396 1.00 93.56 202 GLN A C 1
ATOM 1601 O O . GLN A 1 202 ? 3.076 7.984 6.610 1.00 93.56 202 GLN A O 1
ATOM 1606 N N . ILE A 1 203 ? 1.709 6.235 6.246 1.00 93.62 203 ILE A N 1
ATOM 1607 C CA . ILE A 1 203 ? 0.455 7.005 6.314 1.00 93.62 203 ILE A CA 1
ATOM 1608 C C . ILE A 1 203 ? 0.366 7.772 7.638 1.00 93.62 203 ILE A C 1
ATOM 1610 O O . ILE A 1 203 ? 0.082 8.968 7.637 1.00 93.62 203 ILE A O 1
ATOM 1614 N N . ILE A 1 204 ? 0.669 7.111 8.761 1.00 92.81 204 ILE A N 1
ATOM 1615 C CA . ILE A 1 204 ? 0.647 7.735 10.091 1.00 92.81 204 ILE A CA 1
ATOM 1616 C C . ILE A 1 204 ? 1.695 8.853 10.225 1.00 92.81 204 ILE A C 1
ATOM 1618 O O . ILE A 1 204 ? 1.465 9.835 10.925 1.00 92.81 204 ILE A O 1
ATOM 1622 N N . ARG A 1 205 ? 2.864 8.700 9.598 1.00 91.75 205 ARG A N 1
ATOM 1623 C CA . ARG A 1 205 ? 4.003 9.615 9.763 1.00 91.75 205 ARG A CA 1
ATOM 1624 C C . ARG A 1 205 ? 3.953 10.851 8.876 1.00 91.75 205 ARG A C 1
ATOM 1626 O O . ARG A 1 205 ? 4.558 11.845 9.260 1.00 91.75 205 ARG A O 1
ATOM 1633 N N . VAL A 1 206 ? 3.283 10.784 7.727 1.00 90.12 206 VAL A N 1
ATOM 1634 C CA . VAL A 1 206 ? 3.283 11.876 6.739 1.00 90.12 206 VAL A CA 1
ATOM 1635 C C . VAL A 1 206 ? 2.576 13.129 7.248 1.00 90.12 206 VAL A C 1
ATOM 1637 O O . VAL A 1 206 ? 3.066 14.229 7.023 1.00 90.12 206 VAL A O 1
ATOM 1640 N N . GLN A 1 207 ? 1.476 12.991 7.990 1.00 88.25 207 GLN A N 1
ATOM 1641 C CA . GLN A 1 207 ? 0.848 14.121 8.680 1.00 88.25 207 GLN A CA 1
ATOM 1642 C C . GLN A 1 207 ? 0.492 13.736 10.119 1.00 88.25 207 GLN A C 1
ATOM 1644 O O . GLN A 1 207 ? -0.069 12.659 10.331 1.00 88.25 207 GLN A O 1
ATOM 1649 N N . PRO A 1 208 ? 0.745 14.608 11.116 1.00 83.56 208 PRO A N 1
ATOM 1650 C CA . PRO A 1 208 ? 0.425 14.319 12.515 1.00 83.56 208 PRO A CA 1
ATOM 1651 C C . PRO A 1 208 ? -1.055 14.001 12.769 1.00 83.56 208 PRO A C 1
ATOM 1653 O O . PRO A 1 208 ? -1.365 13.243 13.684 1.00 83.56 208 PRO A O 1
ATOM 1656 N N . SER A 1 209 ? -1.965 14.550 11.960 1.00 85.94 209 SER A N 1
ATOM 1657 C CA . SER A 1 209 ? -3.414 14.318 12.035 1.00 85.94 209 SER A CA 1
ATOM 1658 C C . SER A 1 209 ? -3.842 12.934 11.531 1.00 85.94 209 SER A C 1
ATOM 1660 O O . SER A 1 209 ? -4.849 12.406 12.001 1.00 85.94 209 SER A O 1
ATOM 1662 N N . ASN A 1 210 ? -3.072 12.293 10.641 1.00 89.00 210 ASN A N 1
ATOM 1663 C CA . ASN A 1 210 ? -3.449 11.012 10.022 1.00 89.00 210 ASN A CA 1
ATOM 1664 C C . ASN A 1 210 ? -3.598 9.880 11.038 1.00 89.00 210 ASN A C 1
ATOM 1666 O O . ASN A 1 210 ? -4.359 8.937 10.820 1.00 89.00 210 ASN A O 1
ATOM 1670 N N . ILE A 1 211 ? -2.884 9.963 12.163 1.00 89.25 211 ILE A N 1
ATOM 1671 C CA . ILE A 1 211 ? -2.964 8.946 13.208 1.00 89.25 211 ILE A CA 1
ATOM 1672 C C . ILE A 1 211 ? -4.366 8.825 13.809 1.00 89.25 211 ILE A C 1
ATOM 1674 O O . ILE A 1 211 ? -4.754 7.742 14.241 1.00 89.25 211 ILE A O 1
ATOM 1678 N N . VAL A 1 212 ? -5.141 9.910 13.787 1.00 88.94 212 VAL A N 1
ATOM 1679 C CA . VAL A 1 212 ? -6.491 9.957 14.352 1.00 88.94 212 VAL A CA 1
ATOM 1680 C C . VAL A 1 212 ? -7.438 9.024 13.591 1.00 88.94 212 VAL A C 1
ATOM 1682 O O . VAL A 1 212 ? -8.343 8.464 14.198 1.00 88.94 212 VAL A O 1
ATOM 1685 N N . VAL A 1 213 ? -7.180 8.746 12.304 1.00 88.94 213 VAL A N 1
ATOM 1686 C CA . VAL A 1 213 ? -7.952 7.774 11.501 1.00 88.94 213 VAL A CA 1
ATOM 1687 C C . VAL A 1 213 ? -7.864 6.353 12.076 1.00 88.94 213 VAL A C 1
ATOM 1689 O O . VAL A 1 213 ? -8.749 5.537 11.847 1.00 88.94 213 VAL A O 1
ATOM 1692 N N . PHE A 1 214 ? -6.825 6.048 12.858 1.00 90.81 214 PHE A N 1
ATOM 1693 C CA . PHE A 1 214 ? -6.656 4.755 13.526 1.00 90.81 214 PHE A CA 1
ATOM 1694 C C . PHE A 1 214 ? -7.312 4.704 14.914 1.00 90.81 214 PHE A C 1
ATOM 1696 O O . PHE A 1 214 ? -7.343 3.639 15.535 1.00 90.81 214 PHE A O 1
ATOM 1703 N N . PHE A 1 215 ? -7.829 5.828 15.421 1.00 92.25 215 PHE A N 1
ATOM 1704 C CA . PHE A 1 215 ? -8.501 5.916 16.718 1.00 92.25 215 PHE A CA 1
ATOM 1705 C C . PHE A 1 215 ? -9.994 5.639 16.556 1.00 92.25 215 PHE A C 1
ATOM 1707 O O . PHE A 1 215 ? -10.839 6.509 16.745 1.00 92.25 215 PHE A O 1
ATOM 1714 N N . GLU A 1 216 ? -10.309 4.390 16.228 1.00 92.00 216 GLU A N 1
ATOM 1715 C CA . GLU A 1 216 ? -11.678 3.884 16.218 1.00 92.00 216 GLU A CA 1
ATOM 1716 C C . GLU A 1 216 ? -11.745 2.594 17.032 1.00 92.00 216 GLU A C 1
ATOM 1718 O O . GLU A 1 216 ? -10.850 1.741 16.962 1.00 92.00 216 GLU A O 1
ATOM 1723 N N . LEU A 1 217 ? -12.834 2.415 17.784 1.00 91.81 217 LEU A N 1
ATOM 1724 C CA . LEU A 1 217 ? -13.011 1.246 18.648 1.00 91.81 217 LEU A CA 1
ATOM 1725 C C . LEU A 1 217 ? -12.899 -0.070 17.860 1.00 91.81 217 LEU A C 1
ATOM 1727 O O . LEU A 1 217 ? -12.347 -1.057 18.352 1.00 91.81 217 LEU A O 1
ATOM 1731 N N . SER A 1 218 ? -13.369 -0.075 16.609 1.00 92.12 218 SER A N 1
ATOM 1732 C CA . SER A 1 218 ? -13.313 -1.246 15.731 1.00 92.12 218 SER A CA 1
ATOM 1733 C C . SER A 1 218 ? -11.875 -1.711 15.454 1.00 92.12 218 SER A C 1
ATOM 1735 O O . SER A 1 218 ? -11.624 -2.919 15.411 1.00 92.12 218 SER A O 1
ATOM 1737 N N . TYR A 1 219 ? -10.917 -0.784 15.320 1.00 93.50 219 TYR A N 1
ATOM 1738 C CA . TYR A 1 219 ? -9.505 -1.120 15.144 1.00 93.50 219 TYR A CA 1
ATOM 1739 C C . TYR A 1 219 ? -8.917 -1.653 16.442 1.00 93.50 219 TYR A C 1
ATOM 1741 O O . TYR A 1 219 ? -8.207 -2.652 16.415 1.00 93.50 219 TYR A O 1
ATOM 1749 N N . PHE A 1 220 ? -9.258 -1.072 17.594 1.00 94.25 220 PHE A N 1
ATOM 1750 C CA . PHE A 1 220 ? -8.723 -1.527 18.883 1.00 94.25 220 PHE A CA 1
ATOM 1751 C C . PHE A 1 220 ? -9.191 -2.937 19.236 1.00 94.25 220 PHE A C 1
ATOM 1753 O O . PHE A 1 220 ? -8.395 -3.750 19.706 1.00 94.25 220 PHE A O 1
ATOM 1760 N N . LEU A 1 221 ? -10.445 -3.275 18.927 1.00 93.75 221 LEU A N 1
ATOM 1761 C CA . LEU A 1 221 ? -10.946 -4.641 19.074 1.00 93.75 221 LEU A CA 1
ATOM 1762 C C . LEU A 1 221 ? -10.188 -5.624 18.174 1.00 93.75 221 LEU A C 1
ATOM 1764 O O . LEU A 1 221 ? -9.826 -6.711 18.625 1.00 93.75 221 LEU A O 1
ATOM 1768 N N . ARG A 1 222 ? -9.896 -5.245 16.925 1.00 94.31 222 ARG A N 1
ATOM 1769 C CA . ARG A 1 222 ? -9.087 -6.062 16.006 1.00 94.31 222 ARG A CA 1
ATOM 1770 C C . ARG A 1 222 ? -7.639 -6.197 16.475 1.00 94.31 222 ARG A C 1
ATOM 1772 O O . ARG A 1 222 ? -7.099 -7.298 16.441 1.00 94.31 222 ARG A O 1
ATOM 1779 N N . ILE A 1 223 ? -7.034 -5.124 16.990 1.00 94.56 223 ILE A N 1
ATOM 1780 C CA . ILE A 1 223 ? -5.707 -5.160 17.622 1.00 94.56 223 ILE A CA 1
ATOM 1781 C C . ILE A 1 223 ? -5.703 -6.138 18.790 1.00 94.56 223 ILE A C 1
ATOM 1783 O O . ILE A 1 223 ? -4.817 -6.984 18.862 1.00 94.56 223 ILE A O 1
ATOM 1787 N N . ASN A 1 224 ? -6.706 -6.071 19.665 1.00 93.50 224 ASN A N 1
ATOM 1788 C CA . ASN A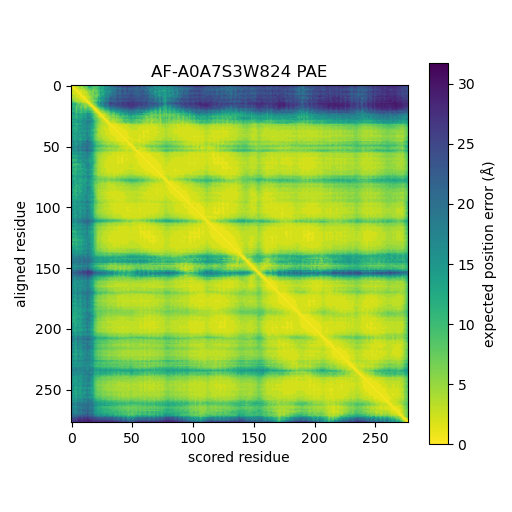 1 224 ? -6.816 -6.972 20.805 1.00 93.50 224 ASN A CA 1
ATOM 1789 C C . ASN A 1 224 ? -6.964 -8.439 20.365 1.00 93.50 224 ASN A C 1
ATOM 1791 O O . ASN A 1 224 ? -6.293 -9.314 20.907 1.00 93.50 224 ASN A O 1
ATOM 1795 N N . ARG A 1 225 ? -7.774 -8.713 19.332 1.00 93.38 225 ARG A N 1
ATOM 1796 C CA . ARG A 1 225 ? -7.903 -10.060 18.744 1.00 93.38 225 ARG A CA 1
ATOM 1797 C C . ARG A 1 225 ? -6.582 -10.569 18.174 1.00 93.38 225 ARG A C 1
ATOM 1799 O O . ARG A 1 225 ? -6.211 -11.705 18.447 1.00 93.38 225 ARG A O 1
ATOM 1806 N N . MET A 1 226 ? -5.853 -9.733 17.431 1.00 91.94 226 MET A N 1
ATOM 1807 C CA . MET A 1 226 ? -4.521 -10.086 16.931 1.00 91.94 226 MET A CA 1
ATOM 1808 C C . MET A 1 226 ? -3.548 -10.339 18.091 1.00 91.94 226 MET A C 1
ATOM 1810 O O . MET A 1 226 ? -2.809 -11.314 18.067 1.00 91.94 226 MET A O 1
ATOM 1814 N N . TRP A 1 227 ? -3.579 -9.516 19.140 1.00 87.75 227 TRP A N 1
ATOM 1815 C CA . TRP A 1 227 ? -2.709 -9.646 20.314 1.00 87.75 227 TRP A CA 1
ATOM 1816 C C . TRP A 1 227 ? -2.986 -10.896 21.166 1.00 87.75 227 TRP A C 1
ATOM 1818 O O . TRP A 1 227 ? -2.097 -11.405 21.858 1.00 87.75 227 TRP A O 1
ATOM 1828 N N . ALA A 1 228 ? -4.226 -11.384 21.146 1.00 90.56 228 ALA A N 1
ATOM 1829 C CA . ALA A 1 228 ? -4.620 -12.623 21.806 1.00 90.56 228 ALA A CA 1
ATOM 1830 C C . ALA A 1 228 ? -4.075 -13.873 21.093 1.00 90.56 228 ALA A C 1
ATOM 1832 O O . ALA A 1 228 ? -4.070 -14.954 21.679 1.00 90.56 228 ALA A O 1
ATOM 1833 N N . ASP A 1 229 ? -3.592 -13.736 19.856 1.00 92.25 229 ASP A N 1
ATOM 1834 C CA . ASP A 1 229 ? -3.052 -14.838 19.073 1.00 92.25 229 ASP A CA 1
ATOM 1835 C C . ASP A 1 229 ? -1.734 -15.368 19.667 1.00 92.25 229 ASP A C 1
ATOM 1837 O O . ASP A 1 229 ? -0.751 -14.617 19.750 1.00 92.25 229 ASP A O 1
ATOM 1841 N N . PRO A 1 230 ? -1.653 -16.663 20.032 1.00 89.94 230 PRO A N 1
ATOM 1842 C CA . PRO A 1 230 ? -0.431 -17.251 20.576 1.00 89.94 230 PRO A CA 1
ATOM 1843 C C . PRO A 1 230 ? 0.777 -17.090 19.648 1.00 89.94 230 PRO A C 1
ATOM 1845 O O . PRO A 1 230 ? 1.898 -16.923 20.123 1.00 89.94 230 PRO A O 1
ATOM 1848 N N . LEU A 1 231 ? 0.556 -17.063 18.326 1.00 89.62 231 LEU A N 1
ATOM 1849 C CA . LEU A 1 231 ? 1.632 -16.951 17.342 1.00 89.62 231 LEU A CA 1
ATOM 1850 C C . LEU A 1 231 ? 2.402 -15.629 17.452 1.00 89.62 231 LEU A C 1
ATOM 1852 O O . LEU A 1 231 ? 3.605 -15.603 17.208 1.00 89.62 231 LEU A O 1
ATOM 1856 N N . LEU A 1 232 ? 1.721 -14.532 17.797 1.00 87.31 232 LEU A N 1
ATOM 1857 C CA . LEU A 1 232 ? 2.363 -13.223 17.956 1.00 87.31 232 LEU A CA 1
ATOM 1858 C C . LEU A 1 232 ? 3.065 -13.073 19.308 1.00 87.31 232 LEU A C 1
ATOM 1860 O O . LEU A 1 232 ? 3.943 -12.223 19.446 1.00 87.31 232 LEU A O 1
ATOM 1864 N N . ARG A 1 233 ? 2.686 -13.891 20.294 1.00 83.25 233 ARG A N 1
ATOM 1865 C CA . ARG A 1 233 ? 3.286 -13.911 21.634 1.00 83.25 233 ARG A CA 1
ATOM 1866 C C . ARG A 1 233 ? 4.527 -14.796 21.711 1.00 83.25 233 ARG A C 1
ATOM 1868 O O . ARG A 1 233 ? 5.364 -14.592 22.586 1.00 83.25 233 ARG A O 1
ATOM 1875 N N . ASP A 1 234 ? 4.657 -15.757 20.801 1.00 87.69 234 ASP A N 1
ATOM 1876 C CA . ASP A 1 234 ? 5.824 -16.627 20.710 1.00 87.69 234 ASP A CA 1
ATOM 1877 C C . ASP A 1 234 ? 7.081 -15.832 20.303 1.00 87.69 234 ASP A C 1
ATOM 1879 O O . ASP A 1 234 ? 7.142 -15.206 19.241 1.00 87.69 234 ASP A O 1
ATOM 1883 N N . LYS A 1 235 ? 8.120 -15.890 21.143 1.00 80.94 235 LYS A N 1
ATOM 1884 C CA . LYS A 1 235 ? 9.394 -15.182 20.947 1.00 80.94 235 LYS A CA 1
ATOM 1885 C C . LYS A 1 235 ? 10.162 -15.646 19.701 1.00 80.94 235 LYS A C 1
ATOM 1887 O O . LYS A 1 235 ? 10.905 -14.858 19.114 1.00 80.94 235 LYS A O 1
ATOM 1892 N N . HIS A 1 236 ? 9.996 -16.900 19.291 1.00 83.00 236 HIS A N 1
ATOM 1893 C CA . HIS A 1 236 ? 10.681 -17.495 18.147 1.00 83.00 236 HIS A CA 1
ATOM 1894 C C . HIS A 1 236 ? 9.800 -17.463 16.896 1.00 83.00 236 HIS A C 1
ATOM 1896 O O . HIS A 1 236 ? 10.205 -16.896 15.877 1.00 83.00 236 HIS A O 1
ATOM 1902 N N . ALA A 1 237 ? 8.578 -17.999 16.971 1.00 81.25 237 ALA A N 1
ATOM 1903 C CA . ALA A 1 237 ? 7.675 -18.078 15.818 1.00 81.25 237 ALA A CA 1
ATOM 1904 C C . ALA A 1 237 ? 7.075 -16.712 15.425 1.00 81.25 237 ALA A C 1
ATOM 1906 O O . ALA A 1 237 ? 6.802 -16.461 14.244 1.00 81.25 237 ALA A O 1
ATOM 1907 N N . GLY A 1 238 ? 6.922 -15.804 16.395 1.00 82.00 238 GLY A N 1
ATOM 1908 C CA . GLY A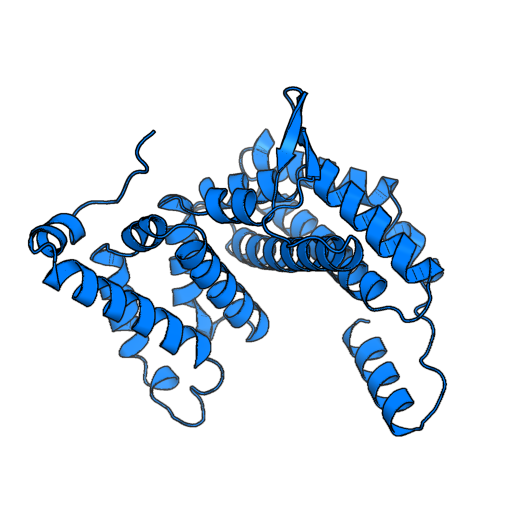 1 238 ? 6.395 -14.453 16.209 1.00 82.00 238 GLY A CA 1
ATOM 1909 C C . GLY A 1 238 ? 7.412 -13.441 15.678 1.00 82.00 238 GLY A C 1
ATOM 1910 O O . GLY A 1 238 ? 7.021 -12.360 15.240 1.00 82.00 238 GLY A O 1
ATOM 1911 N N . ARG A 1 239 ? 8.712 -13.780 15.629 1.00 85.75 239 ARG A N 1
ATOM 1912 C CA . ARG A 1 239 ? 9.787 -12.851 15.216 1.00 85.75 239 ARG A CA 1
ATOM 1913 C C . ARG A 1 239 ? 9.551 -12.241 13.832 1.00 85.75 239 ARG A C 1
ATOM 1915 O O . ARG A 1 239 ? 9.803 -11.060 13.620 1.00 85.75 239 ARG A O 1
ATOM 1922 N N . ARG A 1 240 ? 8.998 -13.021 12.900 1.00 86.50 240 ARG A N 1
ATOM 1923 C CA . ARG A 1 240 ? 8.648 -12.559 11.542 1.00 86.50 240 ARG A CA 1
ATOM 1924 C C . ARG A 1 240 ? 7.516 -11.523 11.498 1.00 86.50 240 ARG A C 1
ATOM 1926 O O . ARG A 1 240 ? 7.330 -10.882 10.471 1.00 86.50 240 ARG A O 1
ATOM 1933 N N . TYR A 1 241 ? 6.767 -11.366 12.587 1.00 89.94 241 TYR A N 1
ATOM 1934 C CA . TYR A 1 241 ? 5.661 -10.417 12.728 1.00 89.94 241 TYR A CA 1
ATOM 1935 C C . TYR A 1 241 ? 5.989 -9.276 13.696 1.00 89.94 241 TYR A C 1
ATOM 1937 O O . TYR A 1 241 ? 5.114 -8.485 14.038 1.00 89.94 241 TYR A O 1
ATOM 1945 N N . GLN A 1 242 ? 7.245 -9.157 14.129 1.00 90.38 242 GLN A N 1
ATOM 1946 C CA . GLN A 1 242 ? 7.650 -8.163 15.117 1.00 90.38 242 GLN A CA 1
ATOM 1947 C C . GLN A 1 242 ? 7.384 -6.723 14.649 1.00 90.38 242 GLN A C 1
ATOM 1949 O O . GLN A 1 242 ? 6.909 -5.914 15.442 1.00 90.38 242 GLN A O 1
ATOM 1954 N N . GLU A 1 243 ? 7.617 -6.414 13.366 1.00 91.56 243 GLU A N 1
ATOM 1955 C CA . GLU A 1 243 ? 7.294 -5.097 12.787 1.00 91.56 243 GLU A CA 1
ATOM 1956 C C . GLU A 1 243 ? 5.797 -4.771 12.938 1.00 91.56 243 GLU A C 1
ATOM 1958 O O . GLU A 1 243 ? 5.427 -3.661 13.317 1.00 91.56 243 GLU A O 1
ATOM 1963 N N . MET A 1 244 ? 4.928 -5.759 12.701 1.00 93.25 244 MET A N 1
ATOM 1964 C CA . MET A 1 244 ? 3.482 -5.606 12.863 1.00 93.25 244 MET A CA 1
ATOM 1965 C C . MET A 1 244 ? 3.123 -5.335 14.322 1.00 93.25 244 MET A C 1
ATOM 1967 O O . MET A 1 244 ? 2.412 -4.378 14.609 1.00 93.25 244 MET A O 1
ATOM 1971 N N . VAL A 1 245 ? 3.655 -6.130 15.253 1.00 92.75 245 VAL A N 1
ATOM 1972 C CA . VAL A 1 245 ? 3.426 -5.952 16.696 1.00 92.75 245 VAL A CA 1
ATOM 1973 C C . VAL A 1 245 ? 3.837 -4.545 17.145 1.00 92.75 245 VAL A C 1
ATOM 1975 O O . VAL A 1 245 ? 3.090 -3.891 17.872 1.00 92.75 245 VAL A O 1
ATOM 1978 N N . GLN A 1 246 ? 4.978 -4.042 16.667 1.00 93.69 246 GLN A N 1
ATOM 1979 C CA . GLN A 1 246 ? 5.450 -2.687 16.963 1.00 93.69 246 GLN A CA 1
ATOM 1980 C C . GLN A 1 246 ? 4.512 -1.604 16.422 1.00 93.69 246 GLN A C 1
ATOM 1982 O O . GLN A 1 246 ? 4.239 -0.639 17.136 1.00 93.69 246 GLN A O 1
ATOM 1987 N N . LEU A 1 247 ? 3.987 -1.761 15.203 1.00 95.19 247 LEU A N 1
ATOM 1988 C CA . LEU A 1 247 ? 2.997 -0.839 14.642 1.00 95.19 247 LEU A CA 1
ATOM 1989 C C . LEU A 1 247 ? 1.723 -0.800 15.496 1.00 95.19 247 LEU A C 1
ATOM 1991 O O . LEU A 1 247 ? 1.251 0.283 15.841 1.00 95.19 247 LEU A O 1
ATOM 1995 N N . LEU A 1 248 ? 1.189 -1.963 15.883 1.00 94.75 248 LEU A N 1
ATOM 1996 C CA . LEU A 1 248 ? -0.024 -2.035 16.703 1.00 94.75 248 LEU A CA 1
ATOM 1997 C C . LEU A 1 248 ? 0.187 -1.392 18.083 1.00 94.75 248 LEU A C 1
ATOM 1999 O O . LEU A 1 248 ? -0.648 -0.613 18.543 1.00 94.75 248 LEU A O 1
ATOM 2003 N N . GLN A 1 249 ? 1.334 -1.652 18.721 1.00 94.56 249 GLN A N 1
ATOM 2004 C CA . GLN A 1 249 ? 1.717 -0.988 19.971 1.00 94.56 249 GLN A CA 1
ATOM 2005 C C . GLN A 1 249 ? 1.870 0.522 19.797 1.00 94.56 249 GLN A C 1
ATOM 2007 O O . GLN A 1 249 ? 1.490 1.284 20.684 1.00 94.56 249 GLN A O 1
ATOM 2012 N N . TYR A 1 250 ? 2.451 0.962 18.681 1.00 95.06 250 TYR A N 1
ATOM 2013 C CA . TYR A 1 250 ? 2.634 2.376 18.392 1.00 95.06 250 TYR A CA 1
ATOM 2014 C C . TYR A 1 250 ? 1.287 3.099 18.298 1.00 95.06 250 TYR A C 1
ATOM 2016 O O . TYR A 1 250 ? 1.125 4.123 18.956 1.00 95.06 250 TYR A O 1
ATOM 2024 N N . ILE A 1 251 ? 0.307 2.535 17.582 1.00 94.62 251 ILE A N 1
ATOM 2025 C CA . ILE A 1 251 ? -1.052 3.094 17.483 1.00 94.62 251 ILE A CA 1
ATOM 2026 C C . ILE A 1 251 ? -1.678 3.246 18.879 1.00 94.62 251 ILE A C 1
ATOM 2028 O O . ILE A 1 251 ? -2.116 4.339 19.237 1.00 94.62 251 ILE A O 1
ATOM 2032 N N . LEU A 1 252 ? -1.643 2.192 19.704 1.00 94.69 252 LEU A N 1
ATOM 2033 C CA . LEU A 1 252 ? -2.192 2.233 21.067 1.00 94.69 252 LEU A CA 1
ATOM 2034 C C . LEU A 1 252 ? -1.486 3.270 21.953 1.00 94.69 252 LEU A C 1
ATOM 2036 O O . LEU A 1 252 ? -2.136 4.029 22.666 1.00 94.69 252 LEU A O 1
ATOM 2040 N N . ARG A 1 253 ? -0.151 3.350 21.897 1.00 95.12 253 ARG A N 1
ATOM 2041 C CA . ARG A 1 253 ? 0.614 4.344 22.668 1.00 95.12 253 ARG A CA 1
ATOM 2042 C C . ARG A 1 253 ? 0.243 5.769 22.280 1.00 95.12 253 ARG A C 1
ATOM 2044 O O . ARG A 1 253 ? 0.161 6.631 23.147 1.00 95.12 253 ARG A O 1
ATOM 2051 N N . GLN A 1 254 ? 0.054 6.030 20.991 1.00 94.00 254 GLN A N 1
ATOM 2052 C CA . GLN A 1 254 ? -0.304 7.364 20.517 1.00 94.00 254 GLN A CA 1
ATOM 2053 C C . GLN A 1 254 ? -1.731 7.744 20.900 1.00 94.00 254 GLN A C 1
ATOM 2055 O O . GLN A 1 254 ? -1.970 8.900 21.240 1.00 94.00 254 GLN A O 1
ATOM 2060 N N . PHE A 1 255 ? -2.648 6.775 20.936 1.00 94.44 255 PHE A N 1
ATOM 2061 C CA . PHE A 1 255 ? -3.984 6.991 21.477 1.00 94.44 255 PHE A CA 1
ATOM 2062 C C . PHE A 1 255 ? -3.934 7.454 22.934 1.00 94.44 255 PHE A C 1
ATOM 2064 O O . PHE A 1 255 ? -4.489 8.500 23.251 1.00 94.44 255 PHE A O 1
ATOM 2071 N N . PHE A 1 256 ? -3.217 6.742 23.810 1.00 94.31 256 PHE A N 1
ATOM 2072 C CA . PHE A 1 256 ? -3.134 7.132 25.223 1.00 94.31 256 PHE A CA 1
ATOM 2073 C C . PHE A 1 256 ? -2.442 8.486 25.420 1.00 94.31 256 PHE A C 1
ATOM 2075 O O . PHE A 1 256 ? -2.931 9.305 26.191 1.00 94.31 256 PHE A O 1
ATOM 2082 N N . LYS A 1 257 ? -1.394 8.790 24.641 1.00 94.12 257 LYS A N 1
ATOM 2083 C CA . LYS A 1 257 ? -0.783 10.133 24.618 1.00 94.12 257 LYS A CA 1
ATOM 2084 C C . LYS A 1 257 ? -1.763 11.232 24.195 1.00 94.12 257 LYS A C 1
ATOM 2086 O O . LYS A 1 257 ? -1.668 12.361 24.668 1.00 94.12 257 LYS A O 1
ATOM 2091 N N . CYS A 1 258 ? -2.671 10.930 23.269 1.00 91.62 258 CYS A N 1
ATOM 2092 C CA . CYS A 1 258 ? -3.715 11.857 22.848 1.00 91.62 258 CYS A CA 1
ATOM 2093 C C . CYS A 1 258 ? -4.783 12.013 23.943 1.00 91.62 258 CYS A C 1
ATOM 2095 O O . CYS A 1 258 ? -5.149 13.136 24.283 1.00 91.62 258 CYS A O 1
ATOM 2097 N N . ALA A 1 259 ? -5.200 10.904 24.558 1.00 92.94 259 ALA A N 1
ATOM 2098 C CA . ALA A 1 259 ? -6.192 10.862 25.629 1.00 92.94 259 ALA A CA 1
ATOM 2099 C C . ALA A 1 259 ? -5.747 11.597 26.907 1.00 92.94 259 ALA A C 1
ATOM 2101 O O . ALA A 1 259 ? -6.579 12.193 27.590 1.00 92.94 259 ALA A O 1
ATOM 2102 N N . GLU A 1 260 ? -4.442 11.609 27.210 1.00 94.25 260 GLU A N 1
ATOM 2103 C CA . GLU A 1 260 ? -3.861 12.414 28.297 1.00 94.25 260 GLU A CA 1
ATOM 2104 C C . GLU A 1 260 ? -4.126 13.916 28.113 1.00 94.25 260 GLU A C 1
ATOM 2106 O O . GLU A 1 260 ? -4.351 14.629 29.090 1.00 94.25 260 GLU A O 1
ATOM 2111 N N . LYS A 1 261 ? -4.127 14.398 26.863 1.00 93.00 261 LYS A N 1
ATOM 2112 C CA . LYS A 1 261 ? -4.348 15.812 26.525 1.00 93.00 261 LYS A CA 1
ATOM 2113 C C . LYS A 1 261 ? -5.818 16.137 26.272 1.00 93.00 261 LYS A C 1
ATOM 2115 O O . LYS A 1 261 ? -6.275 17.214 26.639 1.00 93.00 261 LYS A O 1
ATOM 2120 N N . ASN A 1 262 ? -6.550 15.223 25.642 1.00 90.94 262 ASN A N 1
ATOM 2121 C CA . ASN A 1 262 ? -7.957 15.382 25.298 1.00 90.94 262 ASN A CA 1
ATOM 2122 C C . ASN A 1 262 ? -8.756 14.145 25.731 1.00 90.94 262 ASN A C 1
ATOM 2124 O O . ASN A 1 262 ? -8.773 13.121 25.051 1.00 90.94 262 ASN A O 1
ATOM 2128 N N . LYS A 1 263 ? -9.489 14.261 26.840 1.00 90.75 263 LYS A N 1
ATOM 2129 C CA . LYS A 1 263 ? -10.317 13.167 27.371 1.00 90.75 263 LYS A CA 1
ATOM 2130 C C . LYS A 1 263 ? -11.512 12.818 26.472 1.00 90.75 263 LYS A C 1
ATOM 2132 O O . LYS A 1 263 ? -12.015 11.701 26.556 1.00 90.75 263 LYS A O 1
ATOM 2137 N N . MET A 1 264 ? -11.948 13.721 25.587 1.00 90.19 264 MET A N 1
ATOM 2138 C CA . MET A 1 264 ? -13.059 13.454 24.658 1.00 90.19 264 MET A CA 1
ATOM 2139 C C . MET A 1 264 ? -12.704 12.416 23.590 1.00 90.19 264 MET A C 1
ATOM 2141 O O . MET A 1 264 ? -13.600 11.820 22.993 1.00 90.19 264 MET A O 1
ATOM 2145 N N . VAL A 1 265 ? -11.412 12.116 23.421 1.00 88.94 265 VAL A N 1
ATOM 2146 C CA . VAL A 1 265 ? -10.913 11.095 22.492 1.00 88.94 265 VAL A CA 1
ATOM 2147 C C . VAL A 1 265 ? -11.548 9.716 22.756 1.00 88.94 265 VAL A C 1
ATOM 2149 O O . VAL A 1 265 ? -11.765 8.954 21.818 1.00 88.94 265 VAL A O 1
ATOM 2152 N N . PHE A 1 266 ? -11.934 9.403 24.001 1.00 89.00 266 PHE A N 1
ATOM 2153 C CA . PHE A 1 266 ? -12.655 8.164 24.330 1.00 89.00 266 PHE A CA 1
ATOM 2154 C C . PHE A 1 266 ? -14.075 8.102 23.752 1.00 89.00 266 PHE A C 1
ATOM 2156 O O . PHE A 1 266 ? -14.508 7.033 23.331 1.00 89.00 266 PHE A O 1
ATOM 2163 N N . VAL A 1 267 ? -14.795 9.226 23.719 1.00 88.50 267 VAL A N 1
ATOM 2164 C CA . VAL A 1 267 ? -16.128 9.318 23.095 1.00 88.50 267 VAL A CA 1
ATOM 2165 C C . VAL A 1 267 ? -15.983 9.290 21.576 1.00 88.50 267 VAL A C 1
ATOM 2167 O O . VAL A 1 267 ? -16.711 8.601 20.869 1.00 88.50 267 VAL A O 1
ATOM 2170 N N . GLU A 1 268 ? -14.976 9.996 21.080 1.00 89.12 268 GLU A N 1
ATOM 2171 C CA . GLU A 1 268 ? -14.608 10.068 19.675 1.00 89.12 268 GLU A CA 1
ATOM 2172 C C . GLU A 1 268 ? -14.252 8.717 19.035 1.00 89.12 268 GLU A C 1
ATOM 2174 O O . GLU A 1 268 ? -14.421 8.590 17.824 1.00 89.12 268 GLU A O 1
ATOM 2179 N N . LEU A 1 269 ? -13.815 7.719 19.817 1.00 89.38 269 LEU A N 1
ATOM 2180 C CA . LEU A 1 269 ? -13.571 6.344 19.350 1.00 89.38 269 LEU A CA 1
ATOM 2181 C C . LEU A 1 269 ? -14.809 5.673 18.746 1.00 89.38 269 LEU A C 1
ATOM 2183 O O . LEU A 1 269 ? -14.676 4.708 17.988 1.00 89.38 269 LEU A O 1
ATOM 2187 N N . LEU A 1 270 ? -16.002 6.119 19.145 1.00 86.44 270 LEU A N 1
ATOM 2188 C CA . LEU A 1 270 ? -17.274 5.548 18.710 1.00 86.44 270 LEU A CA 1
ATOM 2189 C C . LEU A 1 270 ? -17.668 6.012 17.304 1.00 86.44 270 LEU A C 1
ATOM 2191 O O . LEU A 1 270 ? -18.552 5.416 16.690 1.00 86.44 270 LEU A O 1
ATOM 2195 N N . PHE A 1 271 ? -17.012 7.053 16.786 1.00 85.19 271 PHE A N 1
ATOM 2196 C CA . PHE A 1 271 ? -17.368 7.687 15.526 1.00 85.19 271 PHE A CA 1
ATOM 2197 C C . PHE A 1 271 ? -16.266 7.516 14.491 1.00 85.19 271 PHE A C 1
ATOM 2199 O O . PHE A 1 271 ? -15.083 7.716 14.768 1.00 85.19 271 PHE A O 1
ATOM 2206 N N . ARG A 1 272 ? -16.678 7.193 13.262 1.00 80.25 272 ARG A N 1
ATOM 2207 C CA . ARG A 1 272 ? -15.756 7.089 12.135 1.00 80.25 272 ARG A CA 1
ATOM 2208 C C . ARG A 1 272 ? -15.171 8.457 11.815 1.00 80.25 272 ARG A C 1
ATOM 2210 O O . ARG A 1 272 ? -15.917 9.430 11.683 1.00 80.25 272 ARG A O 1
ATOM 2217 N N . LYS A 1 273 ? -13.855 8.531 11.642 1.00 79.44 273 LYS A N 1
ATOM 2218 C CA . LYS A 1 273 ? -13.197 9.795 11.298 1.00 79.44 273 LYS A CA 1
ATOM 2219 C C . LYS A 1 273 ? -13.369 10.075 9.811 1.00 79.44 273 LYS A C 1
ATOM 2221 O O . LYS A 1 273 ? -12.944 9.292 8.963 1.00 79.44 273 LYS A O 1
ATOM 2226 N N . VAL A 1 274 ? -14.024 11.184 9.493 1.00 66.94 274 VAL A N 1
ATOM 2227 C CA . VAL A 1 274 ? -14.155 11.681 8.121 1.00 66.94 274 VAL A CA 1
ATOM 2228 C C . VAL A 1 274 ? -13.140 12.813 7.958 1.00 66.94 274 VAL A C 1
ATOM 2230 O O . VAL A 1 274 ? -13.058 13.646 8.860 1.00 66.94 274 VAL A O 1
ATOM 2233 N N . PRO A 1 275 ? -12.350 12.851 6.870 1.00 58.00 275 PRO A N 1
ATOM 2234 C CA . PRO A 1 275 ? -11.489 13.997 6.603 1.00 58.00 275 PRO A CA 1
ATOM 2235 C C . PRO A 1 275 ? -12.343 15.267 6.539 1.00 58.00 275 PRO A C 1
ATOM 2237 O O . PRO A 1 275 ? -13.386 15.260 5.877 1.00 58.00 275 PRO A O 1
ATOM 2240 N N . GLU A 1 276 ? -11.912 16.338 7.204 1.00 49.84 276 GLU A N 1
ATOM 2241 C CA . GLU A 1 276 ? -12.448 17.672 6.924 1.00 49.84 276 GLU A CA 1
ATOM 2242 C C . GLU A 1 276 ? -12.179 17.962 5.438 1.00 49.84 276 GLU A C 1
ATOM 2244 O O . GLU A 1 276 ? -11.054 17.793 4.963 1.00 49.84 276 GLU A O 1
ATOM 2249 N N . LYS A 1 277 ? -13.244 18.246 4.681 1.00 37.09 277 LYS A N 1
ATOM 2250 C CA . LYS A 1 277 ? -13.164 18.556 3.249 1.00 37.09 277 LYS A CA 1
ATOM 2251 C C . LYS A 1 277 ? -12.696 19.982 3.025 1.00 37.09 277 LYS A C 1
ATOM 2253 O O . LYS A 1 277 ? -13.183 20.860 3.768 1.00 37.09 277 LYS A O 1
#